Protein AF-A0A9E0L6U0-F1 (afdb_monomer_lite)

Sequence (314 aa):
ADYTGYITFNDDVAGENIKFLVMVAQTLGDPRVGPAIRRAMDVFVITQQPAPQAGWGLQHRVDDLKPAAARSYEPLALTTHTTAANAAQLMSFYELTGDPKYLARVPEALDWLAKVALPEPRPDGRTHPTFLEIGTDRPLYIHRRGSNVVNGAYYADGDPQKTLAHYSSFRLVKLDDLRARYAALKATPPDKVAANSPLTHKGPLPRFFANQDFATSDLNGGGTMAPLKANPETVARLVADLNTQGYWPTPLVAASHPYSGPGPATPTPGDYSQTHVGDAWDTSPYPTDKPVMGISTSAFIKNMGVLISAVDGG

Foldseek 3Di:
DACPPWAALAPPPLVVVLLVLLQCCQAVVPPVSLVVSVVSLVLLLVLQDDPPQRAHARTAHPPRSYAQAHPLQRHRFGFLVSRLVSLVSLLLVCLQQVDCSSLPCSVSSLVNSVVQWDPDADPVRFTHFGGADPPPRQQWFKWKDFFAPQQMGIDTDRDPPLGEQQDDRTHHRPSVVSVVSSVVSVPDHSCRSNVQHSNPHHADAQPDDADDDDHSSNVSVRRDDPQDPQDVVLLVVLQVCQDPVGARWDFDQKAFQPAPDADDNDGDDDDCGHAQHGDSNHRGIHGDPDTDTDHDPVVRRVSVRSNVSVVSVD

Structure (mmCIF, N/CA/C/O backbone):
data_AF-A0A9E0L6U0-F1
#
_entry.id   AF-A0A9E0L6U0-F1
#
loop_
_atom_site.group_PDB
_atom_site.id
_atom_site.type_symbol
_atom_site.label_atom_id
_atom_site.label_alt_id
_atom_site.label_comp_id
_atom_site.label_asym_id
_atom_site.label_entity_id
_atom_site.label_seq_id
_atom_site.pdbx_PDB_ins_code
_atom_site.Cartn_x
_atom_site.Cartn_y
_atom_site.Cartn_z
_atom_site.occupancy
_atom_site.B_iso_or_equiv
_atom_site.auth_seq_id
_atom_site.auth_comp_id
_atom_site.auth_asym_id
_atom_site.auth_atom_id
_atom_site.pdbx_PDB_model_num
ATOM 1 N N . ALA A 1 1 ? -4.837 -20.184 -7.922 1.00 70.38 1 ALA A N 1
ATOM 2 C CA . ALA A 1 1 ? -6.229 -19.791 -7.629 1.00 70.38 1 ALA A CA 1
ATOM 3 C C . ALA A 1 1 ? -6.450 -18.409 -8.219 1.00 70.38 1 ALA A C 1
ATOM 5 O O . ALA A 1 1 ? -5.497 -17.638 -8.238 1.00 70.38 1 ALA A O 1
ATOM 6 N N . ASP A 1 2 ? -7.645 -18.121 -8.727 1.00 90.19 2 ASP A N 1
ATOM 7 C CA . ASP A 1 2 ? -7.996 -16.762 -9.137 1.00 90.19 2 ASP A CA 1
ATOM 8 C C . ASP A 1 2 ? -8.170 -15.899 -7.878 1.00 90.19 2 ASP A C 1
ATOM 10 O O . ASP A 1 2 ? -9.068 -16.146 -7.075 1.00 90.19 2 ASP A O 1
ATOM 14 N N . TYR A 1 3 ? -7.258 -14.949 -7.668 1.00 94.31 3 TYR A N 1
ATOM 15 C CA . TYR A 1 3 ? -7.256 -14.080 -6.491 1.00 94.31 3 TYR A CA 1
ATOM 16 C C . TYR A 1 3 ? -8.080 -12.801 -6.696 1.00 94.31 3 TYR A C 1
ATOM 18 O O . TYR A 1 3 ? -8.245 -12.029 -5.755 1.00 94.31 3 TYR A O 1
ATOM 26 N N . THR A 1 4 ? -8.599 -12.555 -7.905 1.00 93.06 4 THR A N 1
ATOM 27 C CA . THR A 1 4 ? -9.254 -11.281 -8.258 1.00 93.06 4 THR A CA 1
ATOM 28 C C . THR A 1 4 ? -10.557 -11.039 -7.494 1.00 93.06 4 THR A C 1
ATOM 30 O O . THR A 1 4 ? -10.969 -9.893 -7.338 1.00 93.06 4 THR A O 1
ATOM 33 N N . GLY A 1 5 ? -11.180 -12.097 -6.963 1.00 94.56 5 GLY A N 1
ATOM 34 C CA . GLY A 1 5 ? -12.380 -12.018 -6.125 1.00 94.56 5 GLY A CA 1
ATOM 35 C C . GLY A 1 5 ? -12.121 -11.894 -4.617 1.00 94.56 5 GLY A C 1
ATOM 36 O O . GLY A 1 5 ? -13.068 -11.976 -3.838 1.00 94.56 5 GLY A O 1
ATOM 37 N N . TYR A 1 6 ? -10.868 -11.766 -4.174 1.00 97.19 6 TYR A N 1
ATOM 38 C CA . TYR A 1 6 ? -10.527 -11.704 -2.750 1.00 97.19 6 TYR A CA 1
ATOM 39 C C . TYR A 1 6 ? -10.731 -10.313 -2.139 1.00 97.19 6 TYR A C 1
ATOM 41 O O . TYR A 1 6 ? -10.709 -9.283 -2.816 1.00 97.19 6 TYR A O 1
ATOM 49 N N . ILE A 1 7 ? -10.866 -10.281 -0.811 1.00 97.62 7 ILE A N 1
ATOM 50 C CA . ILE A 1 7 ? -10.787 -9.049 -0.023 1.00 97.62 7 ILE A CA 1
ATOM 51 C C . ILE A 1 7 ? -9.354 -8.534 -0.151 1.00 97.62 7 ILE A C 1
ATOM 53 O O . ILE A 1 7 ? -8.430 -9.183 0.333 1.00 97.62 7 ILE A O 1
ATOM 57 N N . THR A 1 8 ? -9.161 -7.395 -0.811 1.00 97.81 8 THR A N 1
ATOM 58 C CA . THR A 1 8 ? -7.828 -6.937 -1.227 1.00 97.81 8 THR A CA 1
ATOM 59 C C . THR A 1 8 ? -7.432 -5.654 -0.501 1.00 97.81 8 THR A C 1
ATOM 61 O O . THR A 1 8 ? -8.032 -4.602 -0.715 1.00 97.81 8 THR A O 1
ATOM 64 N N . PHE A 1 9 ? -6.402 -5.752 0.342 1.00 98.06 9 PHE A N 1
ATOM 65 C CA . PHE A 1 9 ? -5.754 -4.617 1.012 1.00 98.06 9 PHE A CA 1
ATOM 66 C C . PHE A 1 9 ? -4.490 -4.150 0.279 1.00 98.06 9 PHE A C 1
ATOM 68 O O . PHE A 1 9 ? -3.982 -3.064 0.551 1.00 98.06 9 PHE A O 1
ATOM 75 N N . ASN A 1 10 ? -3.971 -4.969 -0.641 1.00 95.81 10 ASN A N 1
ATOM 76 C CA . ASN A 1 10 ? -2.864 -4.602 -1.512 1.00 95.81 10 ASN A CA 1
ATOM 77 C C . ASN A 1 10 ? -3.151 -3.274 -2.229 1.00 95.81 10 ASN A C 1
ATOM 79 O O . ASN A 1 10 ? -4.269 -3.058 -2.696 1.00 95.81 10 ASN A O 1
ATOM 83 N N . ASP A 1 11 ? -2.141 -2.406 -2.303 1.00 89.69 11 ASP A N 1
ATOM 84 C CA . ASP A 1 11 ? -2.216 -1.073 -2.921 1.00 89.69 11 ASP A CA 1
ATOM 85 C C . ASP A 1 11 ? -3.374 -0.185 -2.400 1.00 89.69 11 ASP A C 1
ATOM 87 O O . ASP A 1 11 ? -3.865 0.681 -3.116 1.00 89.69 11 ASP A O 1
ATOM 91 N N . ASP A 1 12 ? -3.821 -0.412 -1.157 1.00 89.94 12 ASP A N 1
ATOM 92 C CA . ASP A 1 12 ? -4.908 0.315 -0.473 1.00 89.94 12 ASP A CA 1
ATOM 93 C C . ASP A 1 12 ? -6.265 0.306 -1.210 1.00 89.94 12 ASP A C 1
ATOM 95 O O . ASP A 1 12 ? -7.128 1.155 -0.983 1.00 89.94 12 ASP A O 1
ATOM 99 N N . VAL A 1 13 ? -6.502 -0.694 -2.070 1.00 92.81 13 VAL A N 1
ATOM 100 C CA . VAL A 1 13 ? -7.726 -0.803 -2.889 1.00 92.81 13 VAL A CA 1
ATOM 101 C C . VAL A 1 13 ? -9.001 -0.713 -2.041 1.00 92.81 13 VAL A C 1
ATOM 103 O O . VAL A 1 13 ? -9.952 -0.020 -2.408 1.00 92.81 13 VAL A O 1
ATOM 106 N N . ALA A 1 14 ? -9.045 -1.399 -0.897 1.00 95.31 14 ALA A N 1
ATOM 107 C CA . ALA A 1 14 ? -10.190 -1.327 0.007 1.00 95.31 14 ALA A CA 1
ATOM 108 C C . ALA A 1 14 ? -10.357 0.067 0.645 1.00 95.31 14 ALA A C 1
ATOM 110 O O . ALA A 1 14 ? -11.485 0.556 0.720 1.00 95.31 14 ALA A O 1
ATOM 111 N N . GLY A 1 15 ? -9.264 0.711 1.071 1.00 93.69 15 GLY A N 1
ATOM 112 C CA . GLY A 1 15 ? -9.287 2.042 1.684 1.00 93.69 15 GLY A CA 1
ATOM 113 C C . GLY A 1 15 ? -9.771 3.122 0.715 1.00 93.69 15 GLY A C 1
ATOM 114 O O . GLY A 1 15 ? -10.698 3.871 1.034 1.00 93.69 15 GLY A O 1
ATOM 115 N N . GLU A 1 16 ? -9.240 3.142 -0.509 1.00 92.31 16 GLU A N 1
ATOM 116 C CA . GLU A 1 16 ? -9.641 4.110 -1.540 1.00 92.31 16 GLU A CA 1
ATOM 117 C C . GLU A 1 16 ? -11.098 3.910 -1.995 1.00 92.31 16 GLU A C 1
ATOM 119 O O . GLU A 1 16 ? -11.832 4.880 -2.201 1.00 92.31 16 GLU A O 1
ATOM 124 N N . ASN A 1 17 ? -11.585 2.665 -2.052 1.00 95.25 17 ASN A N 1
ATOM 125 C CA . ASN A 1 17 ? -13.002 2.397 -2.314 1.00 95.25 17 ASN A CA 1
ATOM 126 C C . ASN A 1 17 ? -13.911 2.899 -1.179 1.00 95.25 17 ASN A C 1
ATOM 128 O O . ASN A 1 17 ? -14.977 3.459 -1.445 1.00 95.25 17 ASN A O 1
ATOM 132 N N . ILE A 1 18 ? -13.507 2.736 0.087 1.00 95.81 18 ILE A N 1
ATOM 133 C CA . ILE A 1 18 ? -14.252 3.278 1.236 1.00 95.81 18 ILE A CA 1
ATOM 134 C C . ILE A 1 18 ? -14.316 4.799 1.145 1.00 95.81 18 ILE A C 1
ATOM 136 O O . ILE A 1 18 ? -15.398 5.375 1.240 1.00 95.81 18 ILE A O 1
ATOM 140 N N . LYS A 1 19 ? -13.179 5.448 0.902 1.00 92.25 19 LYS A N 1
ATOM 141 C CA . LYS A 1 19 ? -13.076 6.897 0.719 1.00 92.25 19 LYS A CA 1
ATOM 142 C C . LYS A 1 19 ? -13.986 7.405 -0.398 1.00 92.25 19 LYS A C 1
ATOM 144 O O . LYS A 1 19 ? -14.701 8.384 -0.196 1.00 92.25 19 LYS A O 1
ATOM 149 N N . PHE A 1 20 ? -14.035 6.718 -1.540 1.00 93.12 20 PHE A N 1
ATOM 150 C CA . PHE A 1 20 ? -14.981 7.039 -2.611 1.00 93.12 20 PHE A CA 1
ATOM 151 C C . PHE A 1 20 ? -16.439 6.984 -2.140 1.00 93.12 20 PHE A C 1
ATOM 153 O O . PHE A 1 20 ? -17.204 7.923 -2.363 1.00 93.12 20 PHE A O 1
ATOM 160 N N . LEU A 1 21 ? -16.828 5.923 -1.432 1.00 95.00 21 LEU A N 1
ATOM 161 C CA . LEU A 1 21 ? -18.187 5.798 -0.907 1.00 95.00 21 LEU A CA 1
ATOM 162 C C . LEU A 1 21 ? -18.511 6.868 0.147 1.00 95.00 21 LEU A C 1
ATOM 164 O O . LEU A 1 21 ? -19.642 7.350 0.184 1.00 95.00 21 LEU A O 1
ATOM 168 N N . VAL A 1 22 ? -17.540 7.279 0.968 1.00 93.31 22 VAL A N 1
ATOM 169 C CA . VAL A 1 22 ? -17.690 8.404 1.907 1.00 93.31 22 VAL A CA 1
ATOM 170 C C . VAL A 1 22 ? -17.972 9.706 1.150 1.00 93.31 22 VAL A C 1
ATOM 172 O O . VAL A 1 22 ? -18.905 10.423 1.506 1.00 93.31 22 VAL A O 1
ATOM 175 N N . MET A 1 23 ? -17.252 9.980 0.057 1.00 91.69 23 MET A N 1
ATOM 176 C CA . MET A 1 23 ? -17.514 11.149 -0.797 1.00 91.69 23 MET A CA 1
ATOM 177 C C . MET A 1 23 ? -18.925 11.116 -1.406 1.00 91.69 23 MET A C 1
ATOM 179 O O . MET A 1 23 ? -19.605 12.144 -1.466 1.00 91.69 23 MET A O 1
ATOM 183 N N . VAL A 1 24 ? -19.405 9.933 -1.805 1.00 92.69 24 VAL A N 1
ATOM 184 C CA . VAL A 1 24 ? -20.791 9.733 -2.266 1.00 92.69 24 VAL A CA 1
ATOM 185 C C . VAL A 1 24 ? -21.798 10.000 -1.143 1.00 92.69 24 VAL A C 1
ATOM 187 O O . VAL A 1 24 ? -22.812 10.660 -1.379 1.00 92.69 24 VAL A O 1
ATOM 190 N N . ALA A 1 25 ? -21.531 9.521 0.076 1.00 91.38 25 ALA A N 1
ATOM 191 C CA . ALA A 1 25 ? -22.397 9.745 1.233 1.00 91.38 25 ALA A CA 1
ATOM 192 C C . ALA A 1 25 ? -22.543 11.244 1.534 1.00 91.38 25 ALA A C 1
ATOM 194 O O . ALA A 1 25 ? -23.663 11.738 1.676 1.00 91.38 25 ALA A O 1
ATOM 195 N N . GLN A 1 26 ? -21.422 11.965 1.543 1.00 89.50 26 GLN A N 1
ATOM 196 C CA . GLN A 1 26 ? -21.365 13.397 1.822 1.00 89.50 26 GLN A CA 1
ATOM 197 C C . GLN A 1 26 ? -22.101 14.244 0.771 1.00 89.50 26 GLN A C 1
ATOM 199 O O . GLN A 1 26 ? -22.785 15.206 1.122 1.00 89.50 26 GLN A O 1
ATOM 204 N N . THR A 1 27 ? -21.968 13.910 -0.517 1.00 90.88 27 THR A N 1
ATOM 205 C CA . THR A 1 27 ? -22.484 14.754 -1.614 1.00 90.88 27 THR A CA 1
ATOM 206 C C . THR A 1 27 ? -23.863 14.361 -2.104 1.00 90.88 27 THR A C 1
ATOM 208 O O . THR A 1 27 ? -24.748 15.206 -2.224 1.00 90.88 27 THR A O 1
ATOM 211 N N . LEU A 1 28 ? -24.052 13.080 -2.413 1.00 90.31 28 LEU A N 1
ATOM 212 C CA . LEU A 1 28 ? -25.281 12.583 -3.024 1.00 90.31 28 LEU A CA 1
ATOM 213 C C . LEU A 1 28 ? -26.301 12.180 -1.958 1.00 90.31 28 LEU A C 1
ATOM 215 O O . LEU A 1 28 ? -27.504 12.193 -2.215 1.00 90.31 28 LEU A O 1
ATOM 219 N N . GLY A 1 29 ? -25.842 11.840 -0.748 1.00 82.50 29 GLY A N 1
ATOM 220 C CA . GLY A 1 29 ? -26.708 11.365 0.328 1.00 82.50 29 GLY A CA 1
ATOM 221 C C . GLY A 1 29 ? -27.426 10.057 -0.012 1.00 82.50 29 GLY A C 1
ATOM 222 O O . GLY A 1 29 ? -28.543 9.849 0.460 1.00 82.50 29 GLY A O 1
ATOM 223 N N . ASP A 1 30 ? -26.821 9.206 -0.850 1.00 88.06 30 ASP A N 1
ATOM 224 C CA . ASP A 1 30 ? -27.394 7.917 -1.246 1.00 88.06 30 ASP A CA 1
ATOM 225 C C . ASP A 1 30 ? -27.528 6.999 -0.012 1.00 88.06 30 ASP A C 1
ATOM 227 O O . ASP A 1 30 ? -26.523 6.629 0.601 1.00 88.06 30 ASP A O 1
ATOM 231 N N . PRO A 1 31 ? -28.743 6.577 0.377 1.00 86.44 31 PRO A N 1
ATOM 232 C CA . PRO A 1 31 ? -28.933 5.781 1.588 1.00 86.44 31 PRO A CA 1
ATOM 233 C C . PRO A 1 31 ? -28.283 4.389 1.512 1.00 86.44 31 PRO A C 1
ATOM 235 O O . PRO A 1 31 ? -28.079 3.748 2.545 1.00 86.44 31 PRO A O 1
ATOM 238 N N . ARG A 1 32 ? -27.929 3.902 0.313 1.00 92.12 32 ARG A N 1
ATOM 239 C CA . ARG A 1 32 ? -27.295 2.589 0.118 1.00 92.12 32 ARG A CA 1
ATOM 240 C C . ARG A 1 32 ? -25.844 2.563 0.588 1.00 92.12 32 ARG A C 1
ATOM 242 O O . ARG A 1 32 ? -25.357 1.494 0.964 1.00 92.12 32 ARG A O 1
ATOM 249 N N . VAL A 1 33 ? -25.144 3.702 0.569 1.00 94.56 33 VAL A N 1
ATOM 250 C CA . VAL A 1 33 ? -23.695 3.712 0.823 1.00 94.56 33 VAL A CA 1
ATOM 251 C C . VAL A 1 33 ? -23.347 3.623 2.304 1.00 94.56 33 VAL A C 1
ATOM 253 O O . VAL A 1 33 ? -22.360 2.98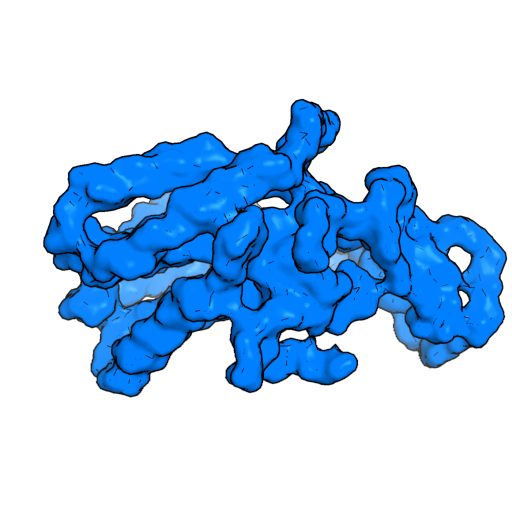1 2.636 1.00 94.56 33 VAL A O 1
ATOM 256 N N . GLY A 1 34 ? -24.181 4.138 3.213 1.00 93.06 34 GLY A N 1
ATOM 257 C CA . GLY A 1 34 ? -23.923 4.070 4.660 1.00 93.06 34 GLY A CA 1
ATOM 258 C C . GLY A 1 34 ? -23.698 2.636 5.175 1.00 93.06 34 GLY A C 1
ATOM 259 O O . GLY A 1 34 ? -22.645 2.350 5.754 1.00 93.06 34 GLY A O 1
ATOM 260 N N . PRO A 1 35 ? -24.628 1.691 4.927 1.00 95.19 35 PRO A N 1
ATOM 261 C CA . PRO A 1 35 ? -24.430 0.285 5.279 1.00 95.19 35 PRO A CA 1
ATOM 262 C C . PRO A 1 35 ? -23.239 -0.370 4.565 1.00 95.19 35 PRO A C 1
ATOM 264 O O . PRO A 1 35 ? -22.584 -1.229 5.150 1.00 95.19 35 PRO A O 1
ATOM 267 N N . ALA A 1 36 ? -22.955 0.009 3.314 1.00 96.69 36 ALA A N 1
ATOM 268 C CA . ALA A 1 36 ? -21.823 -0.531 2.560 1.00 96.69 36 ALA A CA 1
ATOM 269 C C . ALA A 1 36 ? -20.475 -0.084 3.148 1.00 96.69 36 ALA A C 1
ATOM 271 O O . ALA A 1 36 ? -19.611 -0.928 3.369 1.00 96.69 36 ALA A O 1
ATOM 272 N N . ILE A 1 37 ? -20.336 1.203 3.481 1.00 97.19 37 ILE A N 1
ATOM 273 C CA . ILE A 1 37 ? -19.159 1.782 4.142 1.00 97.19 37 ILE A CA 1
ATOM 274 C C . ILE A 1 37 ? -18.906 1.080 5.476 1.00 97.19 37 ILE A C 1
ATOM 276 O O . ILE A 1 37 ? -17.790 0.639 5.729 1.00 97.19 37 ILE A O 1
ATOM 280 N N . ARG A 1 38 ? -19.945 0.899 6.304 1.00 96.69 38 ARG A N 1
ATOM 281 C CA . ARG A 1 38 ? -19.814 0.185 7.587 1.00 96.69 38 ARG A CA 1
ATOM 282 C C . ARG A 1 38 ? -19.302 -1.240 7.412 1.00 96.69 38 ARG A C 1
ATOM 284 O O . ARG A 1 38 ? -18.330 -1.599 8.061 1.00 96.69 38 ARG A O 1
ATOM 291 N N . ARG A 1 39 ? -19.886 -2.020 6.495 1.00 96.94 39 ARG A N 1
ATOM 292 C CA . ARG A 1 39 ? -19.395 -3.380 6.208 1.00 96.94 39 ARG A CA 1
ATOM 293 C C . ARG A 1 39 ? -17.950 -3.375 5.714 1.00 96.94 39 ARG A C 1
ATOM 295 O O . ARG A 1 39 ? -17.174 -4.219 6.138 1.00 96.94 39 ARG A O 1
ATOM 302 N N . ALA A 1 40 ? -17.591 -2.434 4.844 1.00 97.25 40 ALA A N 1
ATOM 303 C CA . ALA A 1 40 ? -16.237 -2.331 4.314 1.00 97.25 40 ALA A CA 1
ATOM 304 C C . ALA A 1 40 ? -15.210 -1.977 5.407 1.00 97.25 40 ALA A C 1
ATOM 306 O O . ALA A 1 40 ? -14.154 -2.598 5.454 1.00 97.25 40 ALA A O 1
ATOM 307 N N . MET A 1 41 ? -15.530 -1.063 6.331 1.00 98.44 41 MET A N 1
ATOM 308 C CA . MET A 1 41 ? -14.675 -0.762 7.492 1.00 98.44 41 MET A CA 1
ATOM 309 C C . MET A 1 41 ? -14.575 -1.955 8.455 1.00 98.44 41 MET A C 1
ATOM 311 O O . MET A 1 41 ? -13.487 -2.291 8.921 1.00 98.44 41 MET A O 1
ATOM 315 N N . ASP A 1 42 ? -15.691 -2.641 8.719 1.00 98.19 42 ASP A N 1
ATOM 316 C CA . ASP A 1 42 ? -15.735 -3.806 9.612 1.00 98.19 42 ASP A CA 1
ATOM 317 C C . ASP A 1 42 ? -14.889 -4.979 9.088 1.00 98.19 42 ASP A C 1
ATOM 319 O O . ASP A 1 42 ? -14.349 -5.753 9.881 1.00 98.19 42 ASP A O 1
ATOM 323 N N . VAL A 1 43 ? -14.698 -5.084 7.766 1.00 98.00 43 VAL A N 1
ATOM 324 C CA . VAL A 1 43 ? -13.812 -6.086 7.156 1.00 98.00 43 VAL A CA 1
ATOM 325 C C . VAL A 1 43 ? -12.363 -5.932 7.625 1.00 98.00 43 VAL A C 1
ATOM 327 O O . VAL A 1 43 ? -11.705 -6.946 7.854 1.00 98.00 43 VAL A O 1
ATOM 330 N N . PHE A 1 44 ? -11.861 -4.714 7.852 1.00 98.62 44 PHE A N 1
ATOM 331 C CA . PHE A 1 44 ? -10.506 -4.519 8.389 1.00 98.62 44 PHE A CA 1
ATOM 332 C C . PHE A 1 44 ? -10.387 -5.113 9.795 1.00 98.62 44 PHE A C 1
ATOM 334 O O . PHE A 1 44 ? -9.413 -5.798 10.093 1.00 98.62 44 PHE A O 1
ATOM 341 N N . VAL A 1 45 ? -11.410 -4.919 10.631 1.00 98.56 45 VAL A N 1
ATOM 342 C CA . VAL A 1 45 ? -11.450 -5.449 12.001 1.00 98.56 45 VAL A CA 1
ATOM 343 C C . VAL A 1 45 ? -11.508 -6.977 11.995 1.00 98.56 45 VAL A C 1
ATOM 345 O O . VAL A 1 45 ? -10.728 -7.626 12.690 1.00 98.56 45 VAL A O 1
ATOM 348 N N . ILE A 1 46 ? -12.415 -7.568 11.211 1.00 98.00 46 ILE A N 1
ATOM 349 C CA . ILE A 1 46 ? -12.665 -9.017 11.249 1.00 98.00 46 ILE A CA 1
ATOM 350 C C . ILE A 1 46 ? -11.574 -9.848 10.552 1.00 98.00 46 ILE A C 1
ATOM 352 O O . ILE A 1 46 ? -11.409 -11.024 10.861 1.00 98.00 46 ILE A O 1
ATOM 356 N N . THR A 1 47 ? -10.803 -9.247 9.640 1.00 98.44 47 THR A N 1
ATOM 357 C CA . THR A 1 47 ? -9.683 -9.917 8.949 1.00 98.44 47 THR A CA 1
ATOM 358 C C . THR A 1 47 ? -8.355 -9.813 9.699 1.00 98.44 47 THR A C 1
ATOM 360 O O . THR A 1 47 ? -7.409 -10.525 9.344 1.00 98.44 47 THR A O 1
ATOM 363 N N . GLN A 1 48 ? -8.268 -8.983 10.748 1.00 98.62 48 GLN A N 1
ATOM 364 C CA . GLN A 1 48 ? -7.078 -8.927 11.592 1.00 98.62 48 GLN A CA 1
ATOM 365 C C . GLN A 1 48 ? -6.855 -10.281 12.252 1.00 98.62 48 GLN A C 1
ATOM 367 O O . GLN A 1 48 ? -7.695 -10.758 13.025 1.00 98.62 48 GLN A O 1
ATOM 372 N N . GLN A 1 49 ? -5.700 -10.886 11.991 1.00 98.12 49 GLN A N 1
ATOM 373 C CA . GLN A 1 49 ? -5.376 -12.171 12.592 1.00 98.12 49 GLN A CA 1
ATOM 374 C C . GLN A 1 49 ? -5.297 -12.063 14.130 1.00 98.12 49 GLN A C 1
ATOM 376 O O . GLN A 1 49 ? -5.062 -10.982 14.685 1.00 98.12 49 GLN A O 1
ATOM 381 N N . PRO A 1 50 ? -5.556 -13.153 14.867 1.00 96.75 50 PRO A N 1
ATOM 382 C CA . PRO A 1 50 ? -5.360 -13.161 16.310 1.00 96.75 50 PRO A CA 1
ATOM 383 C C . PRO A 1 50 ? -3.870 -13.061 16.668 1.00 96.75 50 PRO A C 1
ATOM 385 O O . PRO A 1 50 ? -2.990 -13.447 15.891 1.00 96.75 50 PRO A O 1
ATOM 388 N N . ALA A 1 51 ? -3.576 -12.597 17.884 1.00 95.25 51 ALA A N 1
ATOM 389 C CA . ALA A 1 51 ? -2.259 -12.795 18.480 1.00 95.25 51 ALA A CA 1
ATOM 390 C C . ALA A 1 51 ? -1.871 -14.297 18.437 1.00 95.25 51 ALA A C 1
ATOM 392 O O . ALA A 1 51 ? -2.746 -15.157 18.564 1.00 95.25 51 ALA A O 1
ATOM 393 N N . PRO A 1 52 ? -0.581 -14.641 18.258 1.00 97.12 52 PRO A N 1
ATOM 394 C CA . PRO A 1 52 ? 0.589 -13.764 18.354 1.00 97.12 52 PRO A CA 1
ATOM 395 C C . PRO A 1 52 ? 0.980 -13.035 17.057 1.00 97.12 52 PRO A C 1
ATOM 397 O O . PRO A 1 52 ? 1.986 -12.329 17.065 1.00 97.12 52 PRO A O 1
ATOM 400 N N . GLN A 1 53 ? 0.223 -13.187 15.964 1.00 98.06 53 GLN A N 1
ATOM 401 C CA . GLN A 1 53 ? 0.531 -12.572 14.670 1.00 98.06 53 GLN A CA 1
ATOM 402 C C . GLN A 1 53 ? -0.585 -11.630 14.214 1.00 98.06 53 GLN A C 1
ATOM 404 O O . GLN A 1 53 ? -1.249 -11.889 13.216 1.00 98.06 53 GLN A O 1
ATOM 409 N N . ALA A 1 54 ? -0.814 -10.545 14.954 1.00 98.25 54 ALA A N 1
ATOM 410 C CA . ALA A 1 54 ? -1.973 -9.667 14.778 1.00 98.25 54 ALA A CA 1
ATOM 411 C C . ALA A 1 54 ? -1.889 -8.711 13.565 1.00 98.25 54 ALA A C 1
ATOM 413 O O . ALA A 1 54 ? -2.206 -7.525 13.676 1.00 98.25 54 ALA A O 1
ATOM 414 N N . GLY A 1 55 ? -1.453 -9.228 12.415 1.00 98.38 55 GLY A N 1
ATOM 415 C CA . GLY A 1 55 ? -1.358 -8.520 11.143 1.00 98.38 55 GLY A CA 1
ATOM 416 C C . GLY A 1 55 ? -2.410 -8.946 10.116 1.00 98.38 55 GLY A C 1
ATOM 417 O O . GLY A 1 55 ? -3.359 -9.678 10.411 1.00 98.38 55 GLY A O 1
ATOM 418 N N . TRP A 1 56 ? -2.203 -8.490 8.883 1.00 98.81 56 TRP A N 1
ATOM 419 C CA . TRP A 1 56 ? -2.998 -8.811 7.696 1.00 98.81 56 TRP A CA 1
ATOM 420 C C . TRP A 1 56 ? -2.092 -9.336 6.585 1.00 98.81 56 TRP A C 1
ATOM 422 O O . TRP A 1 56 ? -0.901 -9.027 6.556 1.00 98.81 56 TRP A O 1
ATOM 432 N N . GLY A 1 57 ? -2.652 -10.120 5.666 1.00 98.50 57 GLY A N 1
ATOM 433 C CA . GLY A 1 57 ? -2.025 -10.380 4.372 1.00 98.50 57 GLY A CA 1
ATOM 434 C C . GLY A 1 57 ? -2.355 -9.279 3.363 1.00 98.50 57 GLY A C 1
ATOM 435 O O . GLY A 1 57 ? -3.189 -8.411 3.618 1.00 98.50 57 GLY A O 1
ATOM 436 N N . LEU A 1 58 ? -1.749 -9.353 2.175 1.00 98.12 58 LEU A N 1
ATOM 437 C CA . LEU A 1 58 ? -2.113 -8.488 1.043 1.00 98.12 58 LEU A CA 1
ATOM 438 C C . LEU A 1 58 ? -3.593 -8.650 0.649 1.00 98.12 58 LEU A C 1
ATOM 440 O O . LEU A 1 58 ? -4.268 -7.687 0.284 1.00 98.12 58 LEU A O 1
ATOM 444 N N . GLN A 1 59 ? -4.102 -9.877 0.750 1.00 98.00 59 GLN A N 1
ATOM 445 C CA . GLN A 1 59 ? -5.482 -10.229 0.450 1.00 98.00 59 GLN A CA 1
ATOM 446 C C . GLN A 1 59 ? -5.958 -11.385 1.327 1.00 98.00 59 GLN A C 1
ATOM 448 O O . GLN A 1 59 ? -5.157 -12.172 1.839 1.00 98.00 59 GLN A O 1
ATOM 453 N N . HIS A 1 60 ? -7.274 -11.481 1.485 1.00 98.38 60 HIS A N 1
ATOM 454 C CA . HIS A 1 60 ? -7.957 -12.467 2.310 1.00 98.38 60 HIS A CA 1
ATOM 455 C C . HIS A 1 60 ? -9.105 -13.111 1.531 1.00 98.38 60 HIS A C 1
ATOM 457 O O . HIS A 1 60 ? -9.781 -12.453 0.736 1.00 98.38 60 HIS A O 1
ATOM 463 N N . ARG A 1 61 ? -9.347 -14.405 1.753 1.00 97.38 61 ARG A N 1
ATOM 464 C CA . ARG A 1 61 ? -10.468 -15.083 1.095 1.00 97.38 61 ARG A CA 1
ATOM 465 C C . ARG A 1 61 ? -11.802 -14.597 1.651 1.00 97.38 61 ARG A C 1
ATOM 467 O O . ARG A 1 61 ? -11.910 -14.218 2.813 1.00 97.38 61 ARG A O 1
ATOM 474 N N . VAL A 1 62 ? -12.828 -14.638 0.811 1.00 95.25 62 VAL A N 1
ATOM 475 C CA . VAL A 1 62 ? -14.189 -14.213 1.171 1.00 95.25 62 VAL A CA 1
ATOM 476 C C . VAL A 1 62 ? -14.948 -15.245 2.010 1.00 95.25 62 VAL A C 1
ATOM 478 O O . VAL A 1 62 ? -15.916 -14.885 2.670 1.00 95.25 62 VAL A O 1
ATOM 481 N N . ASP A 1 63 ? -14.535 -16.513 1.978 1.00 93.88 63 ASP A N 1
ATOM 482 C CA . ASP A 1 63 ? -15.220 -17.634 2.628 1.00 93.88 63 ASP A CA 1
ATOM 483 C C . ASP A 1 63 ? -14.827 -17.800 4.102 1.00 93.88 63 ASP A C 1
ATOM 485 O O . ASP A 1 63 ? -15.689 -18.044 4.944 1.00 93.88 63 ASP A O 1
ATOM 489 N N . ASP A 1 64 ? -13.540 -17.647 4.420 1.00 95.25 64 ASP A N 1
ATOM 490 C CA . ASP A 1 64 ? -13.003 -17.859 5.766 1.00 95.25 64 ASP A CA 1
ATOM 491 C C . ASP A 1 64 ? -12.189 -16.685 6.325 1.00 95.25 64 ASP A C 1
ATOM 493 O O . ASP A 1 64 ? -11.686 -16.776 7.446 1.00 95.25 64 ASP A O 1
ATOM 497 N N . LEU A 1 65 ? -12.070 -15.585 5.568 1.00 96.00 65 LEU A N 1
ATOM 498 C CA . LEU A 1 65 ? -11.372 -14.351 5.954 1.00 96.00 65 LEU A CA 1
ATOM 499 C C . LEU A 1 65 ? -9.878 -14.527 6.257 1.00 96.00 65 LEU A C 1
ATOM 501 O O . LEU A 1 65 ? -9.233 -13.600 6.757 1.00 96.00 65 LEU A O 1
ATOM 505 N N . LYS A 1 66 ? -9.289 -15.686 5.953 1.00 96.94 66 LYS A N 1
ATOM 506 C CA . LYS A 1 66 ? -7.862 -15.927 6.182 1.00 96.94 66 LYS A CA 1
ATOM 507 C C . LYS A 1 66 ? -7.023 -15.309 5.065 1.00 96.94 66 LYS A C 1
ATOM 509 O O . LYS A 1 66 ? -7.509 -15.196 3.933 1.00 96.94 66 LYS A O 1
ATOM 514 N N . PRO A 1 67 ? -5.747 -14.981 5.342 1.00 98.25 67 PRO A N 1
ATOM 515 C CA . PRO A 1 67 ? -4.817 -14.537 4.316 1.00 98.25 67 PRO A CA 1
ATOM 516 C C . PRO A 1 67 ? -4.758 -15.513 3.135 1.00 98.25 67 PRO A C 1
ATOM 518 O O . PRO A 1 67 ? -4.958 -16.729 3.281 1.00 98.25 67 PRO A O 1
ATOM 521 N N . ALA A 1 68 ? -4.467 -14.976 1.956 1.00 97.94 68 ALA A N 1
ATOM 522 C CA . ALA A 1 68 ? -4.343 -15.727 0.717 1.00 97.94 68 ALA A CA 1
ATOM 523 C C . ALA A 1 68 ? -3.122 -15.270 -0.090 1.00 97.94 68 ALA A C 1
ATOM 525 O O . ALA A 1 68 ? -2.723 -14.111 -0.019 1.00 97.94 68 ALA A O 1
ATOM 526 N N . ALA A 1 69 ? -2.553 -16.173 -0.890 1.00 97.50 69 ALA A N 1
ATOM 527 C CA . ALA A 1 69 ? -1.608 -15.806 -1.946 1.00 97.50 69 ALA A CA 1
ATOM 528 C C . ALA A 1 69 ? -2.327 -15.080 -3.099 1.00 97.50 69 ALA A C 1
ATOM 530 O O . ALA A 1 69 ? -3.533 -15.270 -3.288 1.00 97.50 69 ALA A O 1
ATOM 531 N N . ALA A 1 70 ? -1.578 -14.308 -3.888 1.00 96.75 70 ALA A N 1
ATOM 532 C CA . ALA A 1 70 ? -2.064 -13.690 -5.125 1.00 96.75 70 ALA A CA 1
ATOM 533 C C . ALA A 1 70 ? -1.184 -14.087 -6.313 1.00 96.75 70 ALA A C 1
ATOM 535 O O . ALA A 1 70 ? -1.248 -15.229 -6.779 1.00 96.75 70 ALA A O 1
ATOM 536 N N . ARG A 1 71 ? -0.370 -13.155 -6.819 1.00 94.94 71 ARG A N 1
ATOM 537 C CA . ARG A 1 71 ? 0.570 -13.415 -7.914 1.00 94.94 71 ARG A CA 1
ATOM 538 C C . ARG A 1 71 ? 1.627 -14.424 -7.464 1.00 94.94 71 ARG A C 1
ATOM 540 O O . ARG A 1 71 ? 1.855 -14.624 -6.277 1.00 94.94 71 ARG A O 1
ATOM 547 N N . SER A 1 72 ? 2.325 -15.047 -8.411 1.00 93.38 72 SER A N 1
ATOM 548 C CA . SER A 1 72 ? 3.345 -16.070 -8.119 1.00 93.38 72 SER A CA 1
ATOM 549 C C . SER A 1 72 ? 4.492 -15.584 -7.218 1.00 93.38 72 SER A C 1
ATOM 551 O O . SER A 1 72 ? 5.165 -16.403 -6.604 1.00 93.38 72 SER A O 1
ATOM 553 N N . TYR A 1 73 ? 4.716 -14.269 -7.144 1.00 93.88 73 TYR A N 1
ATOM 554 C CA . TYR A 1 73 ? 5.694 -13.613 -6.268 1.00 93.88 73 TYR A CA 1
ATOM 555 C C . TYR A 1 73 ? 5.074 -12.996 -5.000 1.00 93.88 73 TYR A C 1
ATOM 557 O O . TYR A 1 73 ? 5.745 -12.267 -4.275 1.00 93.88 73 TYR A O 1
ATOM 565 N N . GLU A 1 74 ? 3.803 -13.282 -4.723 1.00 97.00 74 GLU A N 1
ATOM 566 C CA . GLU A 1 74 ? 3.054 -12.822 -3.550 1.00 97.00 74 GLU A CA 1
ATOM 567 C C . GLU A 1 74 ? 2.520 -14.039 -2.789 1.00 97.00 74 GLU A C 1
ATOM 569 O O . GLU A 1 74 ? 1.367 -14.453 -2.984 1.00 97.00 74 GLU A O 1
ATOM 574 N N . PRO A 1 75 ? 3.376 -14.671 -1.966 1.00 97.12 75 PRO A N 1
ATOM 575 C CA . PRO A 1 75 ? 3.041 -15.916 -1.298 1.00 97.12 75 PRO A CA 1
ATOM 576 C C . PRO A 1 75 ? 1.938 -15.718 -0.254 1.00 97.12 75 PRO A C 1
ATOM 578 O O . PRO A 1 75 ? 1.599 -14.603 0.144 1.00 97.12 75 PRO A O 1
ATOM 581 N N . LEU A 1 76 ? 1.399 -16.836 0.232 1.00 98.00 76 LEU A N 1
ATOM 582 C CA . LEU A 1 76 ? 0.530 -16.845 1.403 1.00 98.00 76 LEU A CA 1
ATOM 583 C C . LEU A 1 76 ? 1.340 -16.391 2.626 1.00 98.00 76 LEU A C 1
ATOM 585 O O . LEU A 1 76 ? 2.173 -17.143 3.128 1.00 98.00 76 LEU A O 1
ATOM 589 N N . ALA A 1 77 ? 1.100 -15.166 3.085 1.00 98.50 77 ALA A N 1
ATOM 590 C CA . ALA A 1 77 ? 1.881 -14.535 4.141 1.00 98.50 77 ALA A CA 1
ATOM 591 C C . ALA A 1 77 ? 1.100 -13.410 4.830 1.00 98.50 77 ALA A C 1
ATOM 593 O O . ALA A 1 77 ? 0.120 -12.890 4.287 1.00 98.50 77 ALA A O 1
ATOM 594 N N . LEU A 1 78 ? 1.584 -13.000 6.002 1.00 98.81 78 LEU A N 1
ATOM 595 C CA . LEU A 1 78 ? 1.272 -11.686 6.567 1.00 98.81 78 LEU A CA 1
ATOM 596 C C . LEU A 1 78 ? 2.243 -10.646 6.016 1.00 98.81 78 LEU A C 1
ATOM 598 O O . LEU A 1 78 ? 3.395 -10.966 5.721 1.00 98.81 78 LEU A O 1
ATOM 602 N N . THR A 1 79 ? 1.794 -9.399 5.893 1.00 98.69 79 THR A N 1
ATOM 603 C CA . THR A 1 79 ? 2.573 -8.317 5.294 1.00 98.69 79 THR A CA 1
ATOM 604 C C . THR A 1 79 ? 2.668 -7.087 6.181 1.00 98.69 79 THR A C 1
ATOM 606 O O . THR A 1 79 ? 1.675 -6.544 6.663 1.00 98.69 79 THR A O 1
ATOM 609 N N . THR A 1 80 ? 3.894 -6.605 6.383 1.00 98.81 80 THR A N 1
ATOM 610 C CA . THR A 1 80 ? 4.191 -5.536 7.358 1.00 98.81 80 THR A CA 1
ATOM 611 C C . THR A 1 80 ? 3.649 -4.183 6.925 1.00 98.81 80 THR A C 1
ATOM 613 O O . THR A 1 80 ? 2.949 -3.528 7.688 1.00 98.81 80 THR A O 1
ATOM 616 N N . HIS A 1 81 ? 3.912 -3.769 5.685 1.00 98.00 81 HIS A N 1
ATOM 617 C CA . HIS A 1 81 ? 3.406 -2.493 5.169 1.00 98.00 81 HIS A CA 1
ATOM 618 C C . HIS A 1 81 ? 1.876 -2.447 5.084 1.00 98.00 81 HIS A C 1
ATOM 620 O O . HIS A 1 81 ? 1.289 -1.441 5.459 1.00 98.00 81 HIS A O 1
ATOM 626 N N . THR A 1 82 ? 1.224 -3.535 4.664 1.00 98.44 82 THR A N 1
ATOM 627 C CA . THR A 1 82 ? -0.244 -3.631 4.663 1.00 98.44 82 THR A CA 1
ATOM 628 C C . THR A 1 82 ? -0.797 -3.615 6.077 1.00 98.44 82 THR A C 1
ATOM 630 O O . THR A 1 82 ? -1.786 -2.948 6.332 1.00 98.44 82 THR A O 1
ATOM 633 N N . THR A 1 83 ? -0.138 -4.283 7.025 1.00 98.81 83 THR A N 1
ATOM 634 C CA . THR A 1 83 ? -0.535 -4.228 8.437 1.00 98.81 83 THR A CA 1
ATOM 635 C C . THR A 1 83 ? -0.426 -2.810 8.996 1.00 98.81 83 THR A C 1
ATOM 637 O O . THR A 1 83 ? -1.342 -2.343 9.667 1.00 98.81 83 THR A O 1
ATOM 640 N N . ALA A 1 84 ? 0.655 -2.095 8.679 1.00 98.75 84 ALA A N 1
ATOM 641 C CA . ALA A 1 84 ? 0.828 -0.695 9.054 1.00 98.75 84 ALA A CA 1
ATOM 642 C C . ALA A 1 84 ? -0.244 0.211 8.418 1.00 98.75 84 ALA A C 1
ATOM 644 O O . ALA A 1 84 ? -0.827 1.047 9.108 1.00 98.75 84 ALA A O 1
ATOM 645 N N . ALA A 1 85 ? -0.542 0.013 7.129 1.00 98.31 85 ALA A N 1
ATOM 646 C CA . ALA A 1 85 ? -1.587 0.743 6.415 1.00 98.31 85 ALA A CA 1
ATOM 647 C C . ALA A 1 85 ? -2.981 0.455 6.995 1.00 98.31 85 ALA A C 1
ATOM 649 O O . ALA A 1 85 ? -3.713 1.386 7.308 1.00 98.31 85 ALA A O 1
ATOM 650 N N . ASN A 1 86 ? -3.320 -0.810 7.248 1.00 98.75 86 ASN A N 1
ATOM 651 C CA . ASN A 1 86 ? -4.600 -1.202 7.839 1.00 98.75 86 ASN A CA 1
ATOM 652 C C . ASN A 1 86 ? -4.757 -0.664 9.268 1.00 98.75 86 ASN A C 1
ATOM 654 O O . ASN A 1 86 ? -5.835 -0.197 9.624 1.00 98.75 86 ASN A O 1
ATOM 658 N N . ALA A 1 87 ? -3.690 -0.647 10.075 1.00 98.75 87 ALA A N 1
ATOM 659 C CA . ALA A 1 87 ? -3.709 0.004 11.385 1.00 98.75 87 ALA A CA 1
ATOM 660 C C . ALA A 1 87 ? -3.977 1.518 11.270 1.00 98.75 87 ALA A C 1
ATOM 662 O O . ALA A 1 87 ? -4.745 2.073 12.058 1.00 98.75 87 ALA A O 1
ATOM 663 N N . ALA A 1 88 ? -3.394 2.187 10.270 1.00 98.44 88 ALA A N 1
ATOM 664 C CA . ALA A 1 88 ? -3.679 3.590 9.979 1.00 98.44 88 ALA A CA 1
ATOM 665 C C . ALA A 1 88 ? -5.115 3.813 9.468 1.00 98.44 88 ALA A C 1
ATOM 667 O O . ALA A 1 88 ? -5.737 4.798 9.862 1.00 98.44 88 ALA A O 1
ATOM 668 N N . GLN A 1 89 ? -5.658 2.905 8.650 1.00 98.19 89 GLN A N 1
ATOM 669 C CA . GLN A 1 89 ? -7.047 2.949 8.175 1.00 98.19 89 GLN A CA 1
ATOM 670 C C . GLN A 1 89 ? -8.036 2.779 9.330 1.00 98.19 89 GLN A C 1
ATOM 672 O O . GLN A 1 89 ? -8.981 3.548 9.451 1.00 98.19 89 GLN A O 1
ATOM 677 N N . LEU A 1 90 ? -7.777 1.852 10.253 1.00 98.75 90 LEU A N 1
ATOM 678 C CA . LEU A 1 90 ? -8.567 1.694 11.475 1.00 98.75 90 LEU A CA 1
ATOM 679 C C . LEU A 1 90 ? -8.596 2.981 12.323 1.00 98.75 90 LEU A C 1
ATOM 681 O O . LEU A 1 90 ? -9.651 3.379 12.817 1.00 98.75 90 LEU A O 1
ATOM 685 N N . MET A 1 91 ? -7.463 3.679 12.446 1.00 98.44 91 MET A N 1
ATOM 686 C CA . MET A 1 91 ? -7.412 5.002 13.082 1.00 98.44 91 MET A CA 1
ATOM 687 C C . MET A 1 91 ? -8.260 6.039 12.326 1.00 98.44 91 MET A C 1
ATOM 689 O O . MET A 1 91 ? -9.026 6.768 12.953 1.00 98.44 91 MET A O 1
ATOM 693 N N . SER A 1 92 ? -8.204 6.050 10.991 1.00 96.75 92 SER A N 1
ATOM 694 C CA . SER A 1 92 ? -9.061 6.904 10.156 1.00 96.75 92 SER A CA 1
ATOM 695 C C . SER A 1 92 ? -10.553 6.565 10.298 1.00 96.75 92 SER A C 1
ATOM 697 O O . SER A 1 92 ? -11.398 7.454 10.294 1.00 96.75 92 SER A O 1
ATOM 699 N N . PHE A 1 93 ? -10.918 5.294 10.478 1.00 97.62 93 PHE A N 1
ATOM 700 C CA . PHE A 1 93 ? -12.312 4.894 10.703 1.00 97.62 93 PHE A CA 1
ATOM 701 C C . PHE A 1 93 ? -12.821 5.351 12.068 1.00 97.62 93 PHE A C 1
ATOM 703 O O . PHE A 1 93 ? -13.980 5.756 12.187 1.00 97.62 93 PHE A O 1
ATOM 710 N N . TYR A 1 94 ? -11.965 5.346 13.093 1.00 97.56 94 TYR A N 1
ATOM 711 C CA . TYR A 1 94 ? -12.289 5.976 14.370 1.00 97.56 94 TYR A CA 1
ATOM 712 C C . TYR A 1 94 ? -12.505 7.484 14.207 1.00 97.56 94 TYR A C 1
ATOM 714 O O . TYR A 1 94 ? -13.489 8.005 14.720 1.00 97.56 94 TYR A O 1
ATOM 722 N N . GLU A 1 95 ? -11.670 8.167 13.421 1.00 95.19 95 GLU A N 1
ATOM 723 C CA . GLU A 1 95 ? -11.867 9.584 13.077 1.00 95.19 95 GLU A CA 1
ATOM 724 C C . GLU A 1 95 ? -13.201 9.852 12.369 1.00 95.19 95 GLU A C 1
ATOM 726 O O . GLU A 1 95 ? -13.859 10.854 12.637 1.00 95.19 95 GLU A O 1
ATOM 731 N N . LEU A 1 96 ? -13.641 8.936 11.505 1.00 94.19 96 LEU A N 1
ATOM 732 C CA . LEU A 1 96 ? -14.912 9.055 10.790 1.00 94.19 96 LEU A CA 1
ATOM 733 C C . LEU A 1 96 ? -16.139 8.750 11.655 1.00 94.19 96 LEU A C 1
ATOM 735 O O . LEU A 1 96 ? -17.226 9.244 11.362 1.00 94.19 96 LEU A O 1
ATOM 739 N N . THR A 1 97 ? -16.022 7.889 12.663 1.00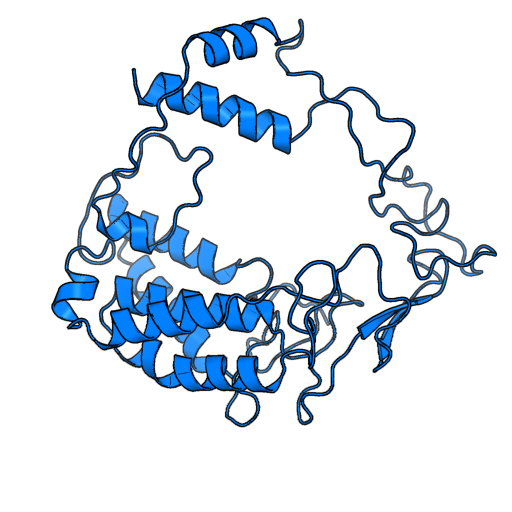 95.38 97 THR A N 1
ATOM 740 C CA . THR A 1 97 ? -17.201 7.292 13.321 1.00 95.38 97 THR A CA 1
ATOM 741 C C . THR A 1 97 ? -17.276 7.533 14.820 1.00 95.38 97 THR A C 1
ATOM 743 O O . THR A 1 97 ? -18.356 7.415 15.394 1.00 95.38 97 THR A O 1
ATOM 746 N N . GLY A 1 98 ? -16.144 7.808 15.468 1.00 96.31 98 GLY A N 1
ATOM 747 C CA . GLY A 1 98 ? -16.001 7.787 16.920 1.00 96.31 98 GLY A CA 1
ATOM 748 C C . GLY A 1 98 ? -16.151 6.386 17.528 1.00 96.31 98 GLY A C 1
ATOM 749 O O . GLY A 1 98 ? -16.155 6.250 18.747 1.00 96.31 98 GLY A O 1
ATOM 750 N N . ASP A 1 99 ? -16.291 5.326 16.726 1.00 97.62 99 ASP A N 1
ATOM 751 C CA . ASP A 1 99 ? -16.564 3.983 17.239 1.00 97.62 99 ASP A CA 1
ATOM 752 C C . ASP A 1 99 ? -15.270 3.337 17.777 1.00 97.62 99 ASP A C 1
ATOM 754 O O . ASP A 1 99 ? -14.371 3.000 16.992 1.00 97.62 99 ASP A O 1
ATOM 758 N N . PRO A 1 100 ? -15.140 3.128 19.104 1.00 97.44 100 PRO A N 1
ATOM 759 C CA . PRO A 1 100 ? -13.900 2.661 19.719 1.00 97.44 100 PRO A CA 1
ATOM 760 C C . PRO A 1 100 ? -13.481 1.261 19.263 1.00 97.44 100 PRO A C 1
ATOM 762 O O . PRO A 1 100 ? -12.321 0.889 19.467 1.00 97.44 100 PRO A O 1
ATOM 765 N N . LYS A 1 101 ? -14.373 0.486 18.627 1.00 98.06 101 LYS A N 1
ATOM 766 C CA . LYS A 1 101 ? -14.028 -0.833 18.083 1.00 98.06 101 LYS A CA 1
ATOM 767 C C . LYS A 1 101 ? -12.890 -0.762 17.062 1.00 98.06 101 LYS A C 1
ATOM 769 O O . LYS A 1 101 ? -12.085 -1.685 17.006 1.00 98.06 101 LYS A O 1
ATOM 774 N N . TYR A 1 102 ? -12.785 0.334 16.303 1.00 98.62 102 TYR A N 1
ATOM 775 C CA . TYR A 1 102 ? -11.727 0.484 15.305 1.00 98.62 102 TYR A CA 1
ATOM 776 C C . TYR A 1 102 ? -10.355 0.704 15.947 1.00 98.62 102 TYR A C 1
ATOM 778 O O . TYR A 1 102 ? -9.352 0.302 15.379 1.00 98.62 102 TYR A O 1
ATOM 786 N N . LEU A 1 103 ? -10.285 1.249 17.164 1.00 98.44 103 LEU A N 1
ATOM 787 C CA . LEU A 1 103 ? -9.019 1.372 17.892 1.00 98.44 103 LEU A CA 1
ATOM 788 C C . LEU A 1 103 ? -8.676 0.140 18.734 1.00 98.44 103 LEU A C 1
ATOM 790 O O . LEU A 1 103 ? -7.517 -0.030 19.105 1.00 98.44 103 LEU A O 1
ATOM 794 N N . ALA A 1 104 ? -9.661 -0.702 19.057 1.00 98.31 104 ALA A N 1
ATOM 795 C CA . ALA A 1 104 ? -9.548 -1.715 20.107 1.00 98.31 104 ALA A CA 1
ATOM 796 C C . ALA A 1 104 ? -8.338 -2.650 19.947 1.00 98.31 104 ALA A C 1
ATOM 798 O O . ALA A 1 104 ? -7.674 -2.950 20.936 1.00 98.31 104 ALA A O 1
ATOM 799 N N . ARG A 1 105 ? -8.036 -3.070 18.712 1.00 98.50 105 ARG A N 1
ATOM 800 C CA . ARG A 1 105 ? -6.965 -4.034 18.399 1.00 98.50 105 ARG A CA 1
ATOM 801 C C . ARG A 1 105 ? -5.797 -3.443 17.601 1.00 98.50 105 ARG A C 1
ATOM 803 O O . ARG A 1 105 ? -4.896 -4.173 17.189 1.00 98.50 105 ARG A O 1
ATOM 810 N N . VAL A 1 106 ? -5.767 -2.120 17.420 1.00 98.88 106 VAL A N 1
ATOM 811 C CA . VAL A 1 106 ? -4.622 -1.423 16.808 1.00 98.88 106 VAL A CA 1
ATOM 812 C C . VAL A 1 106 ? -3.319 -1.689 17.580 1.00 98.88 106 VAL A C 1
ATOM 814 O O . VAL A 1 106 ? -2.329 -2.009 16.923 1.00 98.88 106 VAL A O 1
ATOM 817 N N . PRO A 1 107 ? -3.281 -1.654 18.932 1.00 98.81 107 PRO A N 1
ATOM 818 C CA . PRO A 1 107 ? -2.058 -1.958 19.678 1.00 98.81 107 PRO A CA 1
ATOM 819 C C . PRO A 1 107 ? -1.462 -3.330 19.357 1.00 98.81 107 PRO A C 1
ATOM 821 O O . PRO A 1 107 ? -0.255 -3.425 19.177 1.00 98.81 107 PRO A O 1
ATOM 824 N N . GLU A 1 108 ? -2.294 -4.365 19.188 1.00 98.81 108 GLU A N 1
ATOM 825 C CA . GLU A 1 108 ? -1.818 -5.714 18.855 1.00 98.81 108 GLU A CA 1
ATOM 826 C C . GLU A 1 108 ? -1.043 -5.732 17.527 1.00 98.81 108 GLU A C 1
ATOM 828 O O . GLU A 1 108 ? 0.006 -6.368 17.426 1.00 98.81 108 GLU A O 1
ATOM 833 N N . ALA A 1 109 ? -1.524 -4.997 16.517 1.00 98.88 109 ALA A N 1
ATOM 834 C CA . ALA A 1 109 ? -0.836 -4.867 15.234 1.00 98.88 109 ALA A CA 1
ATOM 835 C C . ALA A 1 109 ? 0.482 -4.090 15.366 1.00 98.88 109 ALA A C 1
ATOM 837 O O . ALA A 1 109 ? 1.492 -4.487 14.786 1.00 98.88 109 ALA A O 1
ATOM 838 N N . LEU A 1 110 ? 0.494 -2.996 16.137 1.00 98.88 110 LEU A N 1
ATOM 839 C CA . LEU A 1 110 ? 1.698 -2.184 16.359 1.00 98.88 110 LEU A CA 1
ATOM 840 C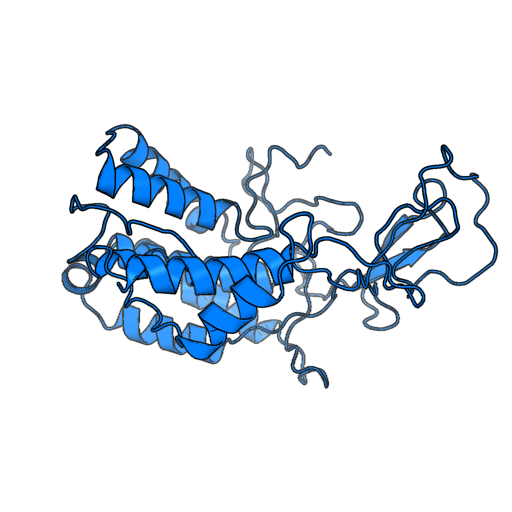 C . LEU A 1 110 ? 2.762 -2.928 17.182 1.00 98.88 110 LEU A C 1
ATOM 842 O O . LEU A 1 110 ? 3.958 -2.719 16.974 1.00 98.88 110 LEU A O 1
ATOM 846 N N . ASP A 1 111 ? 2.348 -3.791 18.106 1.00 98.88 111 ASP A N 1
ATOM 847 C CA . ASP A 1 111 ? 3.243 -4.658 18.874 1.00 98.88 111 ASP A CA 1
ATOM 848 C C . ASP A 1 111 ? 3.787 -5.799 18.008 1.00 98.88 111 ASP A C 1
ATOM 850 O O . ASP A 1 111 ? 4.978 -6.105 18.072 1.00 98.88 111 ASP A O 1
ATOM 854 N N . TRP A 1 112 ? 2.962 -6.383 17.131 1.00 98.88 112 TRP A N 1
ATOM 855 C CA . TRP A 1 112 ? 3.441 -7.363 16.155 1.00 98.88 112 TRP A CA 1
ATOM 856 C C . TRP A 1 112 ? 4.441 -6.749 15.167 1.00 98.88 112 TRP A C 1
ATOM 858 O O . TRP A 1 112 ? 5.491 -7.341 14.930 1.00 98.88 112 TRP A O 1
ATOM 868 N N . LEU A 1 113 ? 4.179 -5.543 14.650 1.00 98.94 113 LEU A N 1
ATOM 869 C CA . LEU A 1 113 ? 5.133 -4.819 13.801 1.00 98.94 113 LEU A CA 1
ATOM 870 C C . LEU A 1 113 ? 6.462 -4.582 14.529 1.00 98.94 113 LEU A C 1
ATOM 872 O O . LEU A 1 113 ? 7.510 -4.886 13.973 1.00 98.94 113 LEU A O 1
ATOM 876 N N . ALA A 1 114 ? 6.423 -4.137 15.792 1.00 98.75 114 ALA A N 1
ATOM 877 C CA . ALA A 1 114 ? 7.629 -3.983 16.609 1.00 98.75 114 ALA A CA 1
ATOM 878 C C . ALA A 1 114 ? 8.419 -5.297 16.731 1.00 98.75 114 ALA A C 1
ATOM 880 O O . ALA A 1 114 ? 9.642 -5.303 16.616 1.00 98.75 114 ALA A O 1
ATOM 881 N N . LYS A 1 115 ? 7.714 -6.415 16.946 1.00 98.62 115 LYS A N 1
ATOM 882 C CA . LYS A 1 115 ? 8.304 -7.751 17.099 1.00 98.62 115 LYS A CA 1
ATOM 883 C C . LYS A 1 115 ? 9.023 -8.232 15.835 1.00 98.62 115 LYS A C 1
ATOM 885 O O . LYS A 1 115 ? 10.046 -8.899 15.953 1.00 98.62 115 LYS A O 1
ATOM 890 N N . VAL A 1 116 ? 8.480 -7.946 14.651 1.00 98.69 116 VAL A N 1
ATOM 891 C CA . VAL A 1 116 ? 8.999 -8.458 13.363 1.00 98.69 116 VAL A CA 1
ATOM 892 C C . VAL A 1 116 ? 9.893 -7.462 12.619 1.00 98.69 116 VAL A C 1
ATOM 894 O O . VAL A 1 116 ? 10.231 -7.680 11.451 1.00 98.69 116 VAL A O 1
ATOM 897 N N . ALA A 1 117 ? 10.271 -6.363 13.273 1.00 98.56 117 ALA A N 1
ATOM 898 C CA . ALA A 1 117 ? 11.251 -5.425 12.749 1.00 98.56 117 ALA A CA 1
ATOM 899 C C . ALA A 1 117 ? 12.599 -6.121 12.496 1.00 98.56 117 ALA A C 1
ATOM 901 O O . ALA A 1 117 ? 12.978 -7.084 13.168 1.00 98.56 117 ALA A O 1
ATOM 902 N N . LEU A 1 118 ? 13.338 -5.623 11.505 1.00 97.88 118 LEU A N 1
ATOM 903 C CA . LEU A 1 118 ? 14.722 -6.030 11.298 1.00 97.88 118 LEU A CA 1
ATOM 904 C C . LEU A 1 118 ? 15.553 -5.644 12.533 1.00 97.88 118 LEU A C 1
ATOM 906 O O . LEU A 1 118 ? 15.311 -4.575 13.093 1.00 97.88 118 LEU A O 1
ATOM 910 N N . PRO A 1 119 ? 16.560 -6.452 12.921 1.00 95.56 119 PRO A N 1
ATOM 911 C CA . PRO A 1 119 ? 17.447 -6.106 14.032 1.00 95.56 119 PRO A CA 1
ATOM 912 C C . PRO A 1 119 ? 18.112 -4.740 13.850 1.00 95.56 119 PRO A C 1
ATOM 914 O O . PRO A 1 119 ? 18.249 -3.993 14.807 1.00 95.56 119 PRO A O 1
ATOM 917 N N . GLU A 1 120 ? 18.475 -4.419 12.607 1.00 95.62 120 GLU A N 1
ATOM 918 C CA . GLU A 1 120 ? 18.996 -3.120 12.201 1.00 95.62 120 GLU A CA 1
ATOM 919 C C . GLU A 1 120 ? 18.305 -2.679 10.901 1.00 95.62 120 GLU A C 1
ATOM 921 O O . GLU A 1 120 ? 18.073 -3.517 10.015 1.00 95.62 120 GLU A O 1
ATOM 926 N N . PRO A 1 121 ? 17.987 -1.382 10.738 1.00 96.31 121 PRO A N 1
ATOM 927 C CA . PRO A 1 121 ? 17.506 -0.852 9.471 1.00 96.31 121 PRO A CA 1
ATOM 928 C C . PRO A 1 121 ? 18.492 -1.117 8.331 1.00 96.31 121 PRO A C 1
ATOM 930 O O . PRO A 1 121 ? 19.713 -1.094 8.495 1.00 96.31 121 PRO A O 1
ATOM 933 N N . ARG A 1 122 ? 17.961 -1.311 7.126 1.00 95.19 122 ARG A N 1
ATOM 934 C CA . ARG A 1 122 ? 18.781 -1.367 5.915 1.00 95.19 122 ARG A CA 1
ATOM 935 C C . ARG A 1 122 ? 19.397 0.009 5.615 1.00 95.19 122 ARG A C 1
ATOM 937 O O . ARG A 1 122 ? 18.823 1.024 6.005 1.00 95.19 122 ARG A O 1
ATOM 944 N N . PRO A 1 123 ? 20.495 0.079 4.835 1.00 95.19 123 PRO A N 1
ATOM 945 C CA . PRO A 1 123 ? 21.106 1.355 4.439 1.00 95.19 123 PRO A CA 1
ATOM 946 C C . PRO A 1 123 ? 20.161 2.327 3.712 1.00 95.19 123 PRO A C 1
ATOM 948 O O . PRO A 1 123 ? 20.386 3.530 3.716 1.00 95.19 123 PRO A O 1
ATOM 951 N N . ASP A 1 124 ? 19.100 1.810 3.089 1.00 90.88 124 ASP A N 1
ATOM 952 C CA . ASP A 1 124 ? 18.046 2.584 2.423 1.00 90.88 124 ASP A CA 1
ATOM 953 C C . ASP A 1 124 ? 16.901 3.010 3.370 1.00 90.88 124 ASP A C 1
ATOM 955 O O . ASP A 1 124 ? 15.870 3.510 2.920 1.00 90.88 124 ASP A O 1
ATOM 959 N N . GLY A 1 125 ? 17.062 2.785 4.676 1.00 95.31 125 GLY A N 1
ATOM 960 C CA . GLY A 1 125 ? 16.110 3.131 5.728 1.00 95.31 125 GLY A CA 1
ATOM 961 C C . GLY A 1 125 ? 14.982 2.121 5.936 1.00 95.31 125 GLY A C 1
ATOM 962 O O . GLY A 1 125 ? 14.173 2.310 6.840 1.00 95.31 125 GLY A O 1
ATOM 963 N N . ARG A 1 126 ? 14.879 1.046 5.143 1.00 97.12 126 ARG A N 1
ATOM 964 C CA . ARG A 1 126 ? 13.808 0.049 5.321 1.00 97.12 126 ARG A CA 1
ATOM 965 C C . ARG A 1 126 ? 14.006 -0.737 6.616 1.00 97.12 126 ARG A C 1
ATOM 967 O O . ARG A 1 126 ? 15.106 -1.193 6.912 1.00 97.12 126 ARG A O 1
ATOM 974 N N . THR A 1 127 ? 12.921 -0.934 7.357 1.00 98.44 127 THR A N 1
ATOM 975 C CA . THR A 1 127 ? 12.945 -1.441 8.736 1.00 98.44 127 THR A CA 1
ATOM 976 C C . THR A 1 127 ? 12.307 -2.815 8.906 1.00 98.44 127 THR A C 1
ATOM 978 O O . THR A 1 127 ? 12.480 -3.420 9.954 1.00 98.44 127 THR A O 1
ATOM 981 N N . HIS A 1 128 ? 11.566 -3.321 7.915 1.00 98.69 128 HIS A N 1
ATOM 982 C CA . HIS A 1 128 ? 10.805 -4.570 8.037 1.00 98.69 128 HIS A CA 1
ATOM 983 C C . HIS A 1 128 ? 10.929 -5.446 6.779 1.00 98.69 128 HIS A C 1
ATOM 985 O O . HIS A 1 128 ? 11.056 -4.908 5.673 1.00 98.69 128 HIS A O 1
ATOM 991 N N . PRO A 1 129 ? 10.841 -6.783 6.897 1.00 98.50 129 PRO A N 1
ATOM 992 C CA . PRO A 1 129 ? 10.598 -7.663 5.754 1.00 98.50 129 PRO A CA 1
ATOM 993 C C . PRO A 1 129 ? 9.177 -7.457 5.208 1.00 98.50 129 PRO A C 1
ATOM 995 O O . PRO A 1 129 ? 8.273 -7.052 5.936 1.00 98.50 129 PRO A O 1
ATOM 998 N N . THR A 1 130 ? 8.957 -7.719 3.919 1.00 98.56 130 THR A N 1
ATOM 999 C CA . THR A 1 130 ? 7.634 -7.531 3.295 1.00 98.56 130 THR A CA 1
ATOM 1000 C C . THR A 1 130 ? 6.661 -8.627 3.691 1.00 98.56 130 THR A C 1
ATOM 1002 O O . THR A 1 130 ? 5.533 -8.298 4.051 1.00 98.56 130 THR A O 1
ATOM 1005 N N . PHE A 1 131 ? 7.100 -9.887 3.634 1.00 98.75 131 PHE A N 1
ATOM 1006 C CA . PHE A 1 131 ? 6.287 -11.075 3.872 1.00 98.75 131 PHE A CA 1
ATOM 1007 C C . PHE A 1 131 ? 6.811 -11.854 5.075 1.00 98.75 131 PHE A C 1
ATOM 1009 O O . PHE A 1 131 ? 8.021 -12.037 5.222 1.00 98.75 131 PHE A O 1
ATOM 1016 N N . LEU A 1 132 ? 5.893 -12.316 5.918 1.00 98.81 132 LEU A N 1
ATOM 1017 C CA . LEU A 1 132 ? 6.163 -13.144 7.086 1.00 98.81 132 LEU A CA 1
ATOM 1018 C C . LEU A 1 132 ? 5.355 -14.436 6.978 1.00 98.81 132 LEU A C 1
ATOM 1020 O O . LEU A 1 132 ? 4.151 -14.411 6.698 1.00 98.81 132 LEU A O 1
ATOM 1024 N N . GLU A 1 133 ? 6.017 -15.561 7.224 1.00 98.62 133 GLU A N 1
ATOM 1025 C CA . GLU A 1 133 ? 5.397 -16.877 7.278 1.00 98.62 133 GLU A CA 1
ATOM 1026 C C . GLU A 1 133 ? 4.366 -16.942 8.418 1.00 98.62 133 GLU A C 1
ATOM 1028 O O . GLU A 1 133 ? 4.622 -16.578 9.575 1.00 98.62 133 GLU A O 1
ATOM 1033 N N . ILE A 1 134 ? 3.173 -17.429 8.080 1.00 98.44 134 ILE A N 1
ATOM 1034 C CA . ILE A 1 134 ? 2.095 -17.649 9.043 1.00 98.44 134 ILE A CA 1
ATOM 1035 C C . ILE A 1 134 ? 2.489 -18.801 9.975 1.00 98.44 134 ILE A C 1
ATOM 1037 O O . ILE A 1 134 ? 2.900 -19.871 9.534 1.00 98.44 134 ILE A O 1
ATOM 1041 N N . GLY A 1 135 ? 2.338 -18.577 11.274 1.00 98.00 135 GLY A N 1
ATOM 1042 C CA . GLY A 1 135 ? 2.659 -19.495 12.360 1.00 98.00 135 GLY A CA 1
ATOM 1043 C C . GLY A 1 135 ? 4.035 -19.281 12.992 1.00 98.00 135 GLY A C 1
ATOM 1044 O O . GLY A 1 135 ? 4.233 -19.736 14.117 1.00 98.00 135 GLY A O 1
ATOM 1045 N N . THR A 1 136 ? 4.975 -18.598 12.327 1.00 98.06 136 THR A N 1
ATOM 1046 C CA . THR A 1 136 ? 6.383 -18.566 12.780 1.00 98.06 136 THR A CA 1
ATOM 1047 C C . THR A 1 136 ? 7.020 -17.179 12.853 1.00 98.06 136 THR A C 1
ATOM 1049 O O . THR A 1 136 ? 8.056 -17.046 13.499 1.00 98.06 136 THR A O 1
ATOM 1052 N N . ASP A 1 137 ? 6.449 -16.164 12.192 1.00 98.44 137 ASP A N 1
ATOM 1053 C CA . ASP A 1 137 ? 7.068 -14.841 11.985 1.00 98.44 137 ASP A CA 1
ATOM 1054 C C . ASP A 1 137 ? 8.419 -14.881 11.249 1.00 98.44 137 ASP A C 1
ATOM 1056 O O . ASP A 1 137 ? 9.186 -13.918 11.289 1.00 98.44 137 ASP A O 1
ATOM 1060 N N . ARG A 1 138 ? 8.734 -15.976 10.546 1.00 98.44 138 ARG A N 1
ATOM 1061 C CA . ARG A 1 138 ? 9.950 -16.032 9.729 1.00 98.44 138 ARG A CA 1
ATOM 1062 C C . ARG A 1 138 ? 9.778 -15.185 8.466 1.00 98.44 138 ARG A C 1
ATOM 1064 O O . ARG A 1 138 ? 8.772 -15.349 7.773 1.00 98.44 138 ARG A O 1
ATOM 1071 N N . PRO A 1 139 ? 10.738 -14.306 8.130 1.00 98.50 139 PRO A N 1
ATOM 1072 C CA . PRO A 1 139 ? 10.718 -13.585 6.865 1.00 98.50 139 PRO A CA 1
ATOM 1073 C C . PRO A 1 139 ? 10.701 -14.528 5.663 1.00 98.50 139 PRO A C 1
ATOM 1075 O O . PRO A 1 139 ? 11.422 -15.524 5.645 1.00 98.50 139 PRO A O 1
ATOM 1078 N N . LEU A 1 140 ? 9.897 -14.173 4.663 1.00 98.50 140 LEU A N 1
ATOM 1079 C CA . LEU A 1 140 ? 9.875 -14.806 3.350 1.00 98.50 140 LEU A CA 1
ATOM 1080 C C . LEU A 1 140 ? 10.412 -13.813 2.318 1.00 98.50 140 LEU A C 1
ATOM 1082 O O . LEU A 1 140 ? 9.800 -12.775 2.045 1.00 98.50 140 LEU A O 1
ATOM 1086 N N . TYR A 1 141 ? 11.566 -14.135 1.753 1.00 98.19 141 TYR A N 1
ATOM 1087 C CA . TYR A 1 141 ? 12.223 -13.363 0.711 1.00 98.19 141 TYR A CA 1
ATOM 1088 C C . TYR A 1 141 ? 11.915 -13.970 -0.644 1.00 98.19 141 TYR A C 1
ATOM 1090 O O . TYR A 1 141 ? 11.902 -15.188 -0.793 1.00 98.19 141 TYR A O 1
ATOM 1098 N N . ILE A 1 142 ? 11.596 -13.120 -1.620 1.00 97.81 142 ILE A N 1
ATOM 1099 C CA . ILE A 1 142 ? 11.170 -13.585 -2.938 1.00 97.81 142 ILE A CA 1
ATOM 1100 C C . ILE A 1 142 ? 12.354 -13.556 -3.893 1.00 97.81 142 ILE A C 1
ATOM 1102 O O . ILE A 1 142 ? 13.083 -12.562 -3.982 1.00 97.81 142 ILE A O 1
ATOM 1106 N N . HIS A 1 143 ? 12.474 -14.630 -4.661 1.00 97.31 143 HIS A N 1
ATOM 1107 C CA . HIS A 1 143 ? 13.490 -14.839 -5.677 1.00 97.31 143 HIS A CA 1
ATOM 1108 C C . HIS A 1 143 ? 12.841 -15.302 -6.975 1.00 97.31 143 HIS A C 1
ATOM 1110 O O . HIS A 1 143 ? 11.666 -15.683 -7.020 1.00 97.31 143 HIS A O 1
ATOM 1116 N N . ARG A 1 144 ? 13.633 -15.303 -8.046 1.00 95.56 144 ARG A N 1
ATOM 1117 C CA . ARG A 1 144 ? 13.240 -15.891 -9.322 1.00 95.56 144 ARG A CA 1
ATOM 1118 C C . ARG A 1 144 ? 14.372 -16.684 -9.947 1.00 95.56 144 ARG A C 1
ATOM 1120 O O . ARG A 1 144 ? 15.546 -16.409 -9.717 1.00 95.56 144 ARG A O 1
ATOM 1127 N N . ARG A 1 145 ? 13.986 -17.635 -10.787 1.00 95.00 145 ARG A N 1
ATOM 1128 C CA . ARG A 1 145 ? 14.866 -18.409 -11.668 1.00 95.00 145 ARG A CA 1
ATOM 1129 C C . ARG A 1 145 ? 14.261 -18.497 -13.064 1.00 95.00 145 ARG A C 1
ATOM 1131 O O . ARG A 1 145 ? 13.070 -18.240 -13.224 1.00 95.00 145 ARG A O 1
ATOM 1138 N N . GLY A 1 146 ? 15.069 -18.926 -14.030 1.00 95.56 146 GLY A N 1
ATOM 1139 C CA . GLY A 1 146 ? 14.704 -18.948 -15.447 1.00 95.56 146 GLY A CA 1
ATOM 1140 C C . GLY A 1 146 ? 14.757 -17.557 -16.073 1.00 95.56 146 GLY A C 1
ATOM 1141 O O . GLY A 1 146 ? 15.184 -16.595 -15.435 1.00 95.56 146 GLY A O 1
ATOM 1142 N N . SER A 1 147 ? 14.368 -17.470 -17.339 1.00 95.81 147 SER A N 1
ATOM 1143 C CA . SER A 1 147 ? 14.596 -16.295 -18.176 1.00 95.81 147 SER A CA 1
ATOM 1144 C C . SER A 1 147 ? 13.317 -15.627 -18.677 1.00 95.81 147 SER A C 1
ATOM 1146 O O . SER A 1 147 ? 13.396 -14.505 -19.142 1.00 95.81 147 SER A O 1
ATOM 1148 N N . ASN A 1 148 ? 12.141 -16.252 -18.595 1.00 94.31 148 ASN A N 1
ATOM 1149 C CA . ASN A 1 148 ? 10.869 -15.625 -18.985 1.00 94.31 148 ASN A CA 1
ATOM 1150 C C . ASN A 1 148 ? 9.671 -16.338 -18.337 1.00 94.31 148 ASN A C 1
ATOM 1152 O O . ASN A 1 148 ? 9.844 -17.283 -17.575 1.00 94.31 148 ASN A O 1
ATOM 1156 N N . VAL A 1 149 ? 8.446 -15.907 -18.645 1.00 91.75 149 VAL A N 1
ATOM 1157 C CA . VAL A 1 149 ? 7.210 -16.458 -18.055 1.00 91.75 149 VAL A CA 1
ATOM 1158 C C . VAL A 1 149 ? 6.972 -17.950 -18.349 1.00 91.75 149 VAL A C 1
ATOM 1160 O O . VAL A 1 149 ? 6.247 -18.601 -17.605 1.00 91.75 149 VAL A O 1
ATOM 1163 N N . VAL A 1 150 ? 7.567 -18.506 -19.413 1.00 95.12 150 VAL A N 1
ATOM 1164 C CA . VAL A 1 150 ? 7.355 -19.907 -19.822 1.00 95.12 150 VAL A CA 1
ATOM 1165 C C . VAL A 1 150 ? 8.254 -20.863 -19.041 1.00 95.12 150 VAL A C 1
ATOM 1167 O O . VAL A 1 150 ? 7.809 -21.936 -18.640 1.00 95.12 150 VAL A O 1
ATOM 1170 N N . ASN A 1 151 ? 9.515 -20.488 -18.823 1.00 94.94 151 ASN A N 1
ATOM 1171 C CA . ASN A 1 151 ? 10.517 -21.351 -18.183 1.00 94.94 151 ASN A CA 1
ATOM 1172 C C . ASN A 1 151 ? 10.959 -20.870 -16.789 1.00 94.94 151 ASN A C 1
ATOM 1174 O O . ASN A 1 151 ? 11.710 -21.559 -16.094 1.00 94.94 151 ASN A O 1
ATOM 1178 N N . GLY A 1 152 ? 10.512 -19.682 -16.392 1.00 94.56 152 GLY A N 1
ATOM 1179 C CA . GLY A 1 152 ? 10.834 -19.060 -15.125 1.00 94.56 152 GLY A CA 1
ATOM 1180 C C . GLY A 1 152 ? 9.838 -19.384 -14.025 1.00 94.56 152 GLY A C 1
ATOM 1181 O O . GLY A 1 152 ? 8.695 -19.770 -14.256 1.00 94.56 152 GLY A O 1
ATOM 1182 N N . ALA A 1 153 ? 10.296 -19.217 -12.791 1.00 95.31 153 ALA A N 1
ATOM 1183 C CA . ALA A 1 153 ? 9.469 -19.391 -11.610 1.00 95.31 153 ALA A CA 1
ATOM 1184 C C . ALA A 1 153 ? 9.922 -18.448 -10.502 1.00 95.31 153 ALA A C 1
ATOM 1186 O O . ALA A 1 153 ? 11.121 -18.227 -10.311 1.00 95.31 153 ALA A O 1
ATOM 1187 N N . TYR A 1 154 ? 8.948 -17.959 -9.743 1.00 96.06 154 TYR A N 1
ATOM 1188 C CA . TYR A 1 154 ? 9.187 -17.308 -8.466 1.00 96.06 154 TYR A CA 1
ATOM 1189 C C . TYR A 1 154 ? 9.184 -18.347 -7.349 1.00 96.06 154 TYR A C 1
ATOM 1191 O O . TYR A 1 154 ? 8.467 -19.348 -7.420 1.00 96.06 154 TYR A O 1
ATOM 1199 N N . TYR A 1 155 ? 9.992 -18.113 -6.325 1.00 96.38 155 TYR A N 1
ATOM 1200 C CA . TYR A 1 155 ? 10.002 -18.914 -5.108 1.00 96.38 155 TYR A CA 1
ATOM 1201 C C . TYR A 1 155 ? 10.316 -18.025 -3.908 1.00 96.38 155 TYR A C 1
ATOM 1203 O O . TYR A 1 155 ? 10.832 -16.918 -4.073 1.00 96.38 155 TYR A O 1
ATOM 1211 N N . ALA A 1 156 ? 9.972 -18.507 -2.717 1.00 97.25 156 ALA A N 1
ATOM 1212 C CA . ALA A 1 156 ? 10.228 -17.810 -1.471 1.00 97.25 156 ALA A CA 1
ATOM 1213 C C . ALA A 1 156 ? 11.033 -18.694 -0.522 1.00 97.25 156 ALA A C 1
ATOM 1215 O O . ALA A 1 156 ? 10.741 -19.887 -0.405 1.00 97.25 156 ALA A O 1
ATOM 1216 N N . ASP A 1 157 ? 12.015 -18.112 0.156 1.00 96.81 157 ASP A N 1
ATOM 1217 C CA . ASP A 1 157 ? 12.770 -18.768 1.222 1.00 96.81 157 ASP A CA 1
ATOM 1218 C C . ASP A 1 157 ? 13.204 -17.755 2.304 1.00 96.81 157 ASP A C 1
ATOM 1220 O O . ASP A 1 157 ? 12.651 -16.658 2.400 1.00 96.81 157 ASP A O 1
ATOM 1224 N N . GLY A 1 158 ? 14.124 -18.160 3.185 1.00 97.25 158 GLY A N 1
ATOM 1225 C CA . GLY A 1 158 ? 14.628 -17.339 4.287 1.00 97.25 158 GLY A CA 1
ATOM 1226 C C . GLY A 1 158 ? 15.904 -16.546 3.981 1.00 97.25 158 GLY A C 1
ATOM 1227 O O . GLY A 1 158 ? 16.433 -15.927 4.905 1.00 97.25 158 GLY A O 1
ATOM 1228 N N . ASP A 1 159 ? 16.414 -16.551 2.743 1.00 96.81 159 ASP A N 1
ATOM 1229 C CA . ASP A 1 159 ? 17.644 -15.855 2.355 1.00 96.81 159 ASP A CA 1
ATOM 1230 C C . ASP A 1 159 ? 17.374 -14.388 1.949 1.00 96.81 159 ASP A C 1
ATOM 1232 O O . ASP A 1 159 ? 16.773 -14.109 0.912 1.00 96.81 159 ASP A O 1
ATOM 1236 N N . PRO A 1 160 ? 17.844 -13.393 2.723 1.00 95.69 160 PRO A N 1
ATOM 1237 C CA . PRO A 1 160 ? 17.669 -11.984 2.376 1.00 95.69 160 PRO A CA 1
ATOM 1238 C C . PRO A 1 160 ? 18.554 -11.514 1.209 1.00 95.69 160 PRO A C 1
ATOM 1240 O O . PRO A 1 160 ? 18.479 -10.338 0.826 1.00 95.69 160 PRO A O 1
ATOM 1243 N N . GLN A 1 161 ? 19.444 -12.362 0.686 1.00 94.00 161 GLN A N 1
ATOM 1244 C CA . GLN A 1 161 ? 20.349 -12.039 -0.413 1.00 94.00 161 GLN A CA 1
ATOM 1245 C C . GLN A 1 161 ? 19.713 -12.334 -1.768 1.00 94.00 161 GLN A C 1
ATOM 1247 O O . GLN A 1 161 ? 18.930 -13.255 -1.928 1.00 94.00 161 GLN A O 1
ATOM 1252 N N . LYS A 1 162 ? 20.089 -11.563 -2.792 1.00 91.12 162 LYS A N 1
ATOM 1253 C CA . LYS A 1 162 ? 19.636 -11.791 -4.176 1.00 91.12 162 LYS A CA 1
ATOM 1254 C C . LYS A 1 162 ? 18.114 -11.876 -4.341 1.00 91.12 162 LYS A C 1
ATOM 1256 O O . LYS A 1 162 ? 17.594 -12.686 -5.109 1.00 91.12 162 LYS A O 1
ATOM 1261 N N . THR A 1 163 ? 17.403 -11.024 -3.615 1.00 94.81 163 THR A N 1
ATOM 1262 C CA . THR A 1 163 ? 15.955 -10.878 -3.760 1.00 94.81 163 THR A CA 1
ATOM 1263 C C . THR A 1 163 ? 15.591 -10.167 -5.062 1.00 94.81 163 THR A C 1
ATOM 1265 O O . THR A 1 163 ? 16.444 -9.553 -5.714 1.00 94.81 163 THR A O 1
ATOM 1268 N N . LEU A 1 164 ? 14.315 -10.258 -5.451 1.00 92.94 164 LEU A N 1
ATOM 1269 C CA . LEU A 1 164 ? 13.787 -9.620 -6.659 1.00 92.94 164 LEU A CA 1
ATOM 1270 C C . LEU A 1 164 ? 14.141 -8.129 -6.746 1.00 92.94 164 LEU A C 1
ATOM 1272 O O . LEU A 1 164 ? 13.888 -7.357 -5.823 1.00 92.94 164 LEU A O 1
ATOM 1276 N N . ALA A 1 165 ? 14.630 -7.703 -7.912 1.00 88.12 165 ALA A N 1
ATOM 1277 C CA . ALA A 1 165 ? 14.939 -6.296 -8.164 1.00 88.12 165 ALA A CA 1
ATOM 1278 C C . ALA A 1 165 ? 13.683 -5.425 -8.340 1.00 88.12 165 ALA A C 1
ATOM 1280 O O . ALA A 1 165 ? 13.649 -4.286 -7.888 1.00 88.12 165 ALA A O 1
ATOM 1281 N N . HIS A 1 166 ? 12.640 -5.970 -8.973 1.00 84.75 166 HIS A N 1
ATOM 1282 C CA . HIS A 1 166 ? 11.419 -5.237 -9.325 1.00 84.75 166 HIS A CA 1
ATOM 1283 C C . HIS A 1 166 ? 10.322 -5.298 -8.247 1.00 84.75 166 HIS A C 1
ATOM 1285 O O . HIS A 1 166 ? 9.282 -4.662 -8.393 1.00 84.75 166 HIS A O 1
ATOM 1291 N N . TYR A 1 167 ? 10.526 -6.065 -7.173 1.00 89.69 167 TYR A N 1
ATOM 1292 C CA . TYR A 1 167 ? 9.590 -6.158 -6.056 1.00 89.69 167 TYR A CA 1
ATOM 1293 C C . TYR A 1 167 ? 10.372 -6.148 -4.747 1.00 89.69 167 TYR A C 1
ATOM 1295 O O . TYR A 1 167 ? 11.049 -7.115 -4.399 1.00 89.69 167 TYR A O 1
ATOM 1303 N N . SER A 1 168 ? 10.294 -5.042 -4.008 1.00 92.56 168 SER A N 1
ATOM 1304 C CA . SER A 1 168 ? 11.095 -4.898 -2.794 1.00 92.56 168 SER A CA 1
ATOM 1305 C C . SER A 1 168 ? 10.698 -5.955 -1.764 1.00 92.56 168 SER A C 1
ATOM 1307 O O . SER A 1 168 ? 9.529 -6.059 -1.401 1.00 92.56 168 SER A O 1
ATOM 1309 N N . SER A 1 169 ? 11.680 -6.695 -1.249 1.00 96.56 169 SER A N 1
ATOM 1310 C CA . SER A 1 169 ? 11.473 -7.634 -0.139 1.00 96.56 169 SER A CA 1
ATOM 1311 C C . SER A 1 169 ? 11.488 -6.958 1.231 1.00 96.56 169 SER A C 1
ATOM 1313 O O . SER A 1 169 ? 11.183 -7.591 2.237 1.00 96.56 169 SER A O 1
ATOM 1315 N N . PHE A 1 170 ? 11.748 -5.651 1.283 1.00 97.75 170 PHE A N 1
ATOM 1316 C CA . PHE A 1 170 ? 11.793 -4.867 2.515 1.00 97.75 170 PHE A CA 1
ATOM 1317 C C . PHE A 1 170 ? 10.856 -3.655 2.437 1.00 97.75 170 PHE A C 1
ATOM 1319 O O . PHE A 1 170 ? 10.522 -3.163 1.349 1.00 97.75 170 PHE A O 1
ATOM 1326 N N . ARG A 1 171 ? 10.419 -3.158 3.592 1.00 97.75 171 ARG A N 1
ATOM 1327 C CA . ARG A 1 171 ? 9.486 -2.037 3.733 1.00 97.75 171 ARG A CA 1
ATOM 1328 C C . ARG A 1 171 ? 9.965 -1.082 4.817 1.00 97.75 171 ARG A C 1
ATOM 1330 O O . ARG A 1 171 ? 10.558 -1.495 5.810 1.00 97.75 171 ARG A O 1
ATOM 1337 N N . LEU A 1 172 ? 9.702 0.202 4.610 1.00 97.25 172 LEU A N 1
ATOM 1338 C CA . LEU A 1 172 ? 9.796 1.205 5.661 1.00 97.25 172 LEU A CA 1
ATOM 1339 C C . LEU A 1 172 ? 8.445 1.255 6.376 1.00 97.25 172 LEU A C 1
ATOM 1341 O O . LEU A 1 172 ? 7.422 1.483 5.735 1.00 97.25 172 LEU A O 1
ATOM 1345 N N . VAL A 1 173 ? 8.454 1.058 7.690 1.00 98.06 173 VAL A N 1
ATOM 1346 C CA . VAL A 1 173 ? 7.288 1.267 8.556 1.00 98.06 173 VAL A CA 1
ATOM 1347 C C . VAL A 1 173 ? 7.657 2.331 9.579 1.00 98.06 173 VAL A C 1
ATOM 1349 O O . VAL A 1 173 ? 8.623 2.164 10.324 1.00 98.06 173 VAL A O 1
ATOM 1352 N N . LYS A 1 174 ? 6.888 3.423 9.609 1.00 97.31 174 LYS A N 1
ATOM 1353 C CA . LYS A 1 174 ? 7.048 4.522 10.568 1.00 97.31 174 LYS A CA 1
ATOM 1354 C C . LYS A 1 174 ? 6.269 4.216 11.848 1.00 97.31 174 LYS A C 1
ATOM 1356 O O . LYS A 1 174 ? 5.193 4.757 12.086 1.00 97.31 174 LYS A O 1
ATOM 1361 N N . LEU A 1 175 ? 6.773 3.258 12.622 1.00 98.31 175 LEU A N 1
ATOM 1362 C CA . LEU A 1 175 ? 6.047 2.710 13.768 1.00 98.31 175 LEU A CA 1
ATOM 1363 C C . LEU A 1 175 ? 5.793 3.750 14.870 1.00 98.31 175 LEU A C 1
ATOM 1365 O O . LEU A 1 175 ? 4.705 3.767 15.446 1.00 98.31 175 LEU A O 1
ATOM 1369 N N . ASP A 1 176 ? 6.757 4.632 15.125 1.00 98.38 176 ASP A N 1
ATOM 1370 C CA . ASP A 1 176 ? 6.624 5.678 16.143 1.00 98.38 176 ASP A CA 1
ATOM 1371 C C . ASP A 1 176 ? 5.513 6.674 15.790 1.00 98.38 176 ASP A C 1
ATOM 1373 O O . ASP A 1 176 ? 4.682 6.989 16.643 1.00 98.38 176 ASP A O 1
ATOM 1377 N N . ASP A 1 177 ? 5.414 7.075 14.518 1.00 98.56 177 ASP A N 1
ATOM 1378 C CA . ASP A 1 177 ? 4.335 7.940 14.023 1.00 98.56 177 ASP A CA 1
ATOM 1379 C C . ASP A 1 177 ? 2.957 7.286 14.233 1.00 98.56 177 ASP A C 1
ATOM 1381 O O . ASP A 1 177 ? 2.008 7.934 14.681 1.00 98.56 177 ASP A O 1
ATOM 1385 N N . LEU A 1 178 ? 2.842 5.978 13.963 1.00 98.69 178 LEU A N 1
ATOM 1386 C CA . LEU A 1 178 ? 1.603 5.222 14.172 1.00 98.69 178 LEU A CA 1
ATOM 1387 C C . LEU A 1 178 ? 1.228 5.134 15.656 1.00 98.69 178 LEU A C 1
ATOM 1389 O O . LEU A 1 178 ? 0.060 5.319 16.004 1.00 98.69 178 LEU A O 1
ATOM 1393 N N . ARG A 1 179 ? 2.201 4.883 16.542 1.00 98.81 179 ARG A N 1
ATOM 1394 C CA . ARG A 1 179 ? 1.978 4.854 17.997 1.00 98.81 179 ARG A CA 1
ATOM 1395 C C . ARG A 1 179 ? 1.557 6.225 18.521 1.00 98.81 179 ARG A C 1
ATOM 1397 O O . ARG A 1 179 ? 0.625 6.302 19.322 1.00 98.81 179 ARG A O 1
ATOM 1404 N N . ALA A 1 180 ? 2.194 7.294 18.045 1.00 98.75 180 ALA A N 1
ATOM 1405 C CA . ALA A 1 180 ? 1.851 8.662 18.413 1.00 98.75 180 ALA A CA 1
ATOM 1406 C C . ALA A 1 180 ? 0.424 9.028 17.973 1.00 98.75 180 ALA A C 1
ATOM 1408 O O . ALA A 1 180 ? -0.356 9.525 18.791 1.00 98.75 180 ALA A O 1
ATOM 1409 N N . ARG A 1 181 ? 0.041 8.714 16.724 1.00 98.31 181 ARG A N 1
ATOM 1410 C CA . ARG A 1 181 ? -1.329 8.937 16.226 1.00 98.31 181 ARG A CA 1
ATOM 1411 C C . ARG A 1 181 ? -2.356 8.142 17.031 1.00 98.31 181 ARG A C 1
ATOM 1413 O O . ARG A 1 181 ? -3.359 8.711 17.459 1.00 98.31 181 ARG A O 1
ATOM 1420 N N . TYR A 1 182 ? -2.094 6.861 17.294 1.00 98.69 182 TYR A N 1
ATOM 1421 C CA . TYR A 1 182 ? -2.975 6.030 18.117 1.00 98.69 182 TYR A CA 1
ATOM 1422 C C . TYR A 1 182 ? -3.181 6.634 19.513 1.00 98.69 182 TYR A C 1
ATOM 1424 O O . TYR A 1 182 ? -4.320 6.758 19.965 1.00 98.69 182 TYR A O 1
ATOM 1432 N N . ALA A 1 183 ? -2.102 7.044 20.187 1.00 98.56 183 ALA A N 1
ATOM 1433 C CA . ALA A 1 183 ? -2.175 7.629 21.523 1.00 98.56 183 ALA A CA 1
ATOM 1434 C C . ALA A 1 183 ? -2.987 8.935 21.541 1.00 98.56 183 ALA A C 1
ATOM 1436 O O . ALA A 1 183 ? -3.840 9.111 22.413 1.00 98.56 183 ALA A O 1
ATOM 1437 N N . ALA A 1 184 ? -2.779 9.814 20.555 1.00 98.06 184 ALA A N 1
ATOM 1438 C CA . ALA A 1 184 ? -3.534 11.058 20.417 1.00 98.06 184 ALA A CA 1
ATOM 1439 C C . ALA A 1 184 ? -5.038 10.800 20.213 1.00 98.06 184 ALA A C 1
ATOM 1441 O O . ALA A 1 184 ? -5.878 11.395 20.894 1.00 98.06 184 ALA A O 1
ATOM 1442 N N . LEU A 1 185 ? -5.392 9.862 19.330 1.00 97.56 185 LEU A N 1
ATOM 1443 C CA . LEU A 1 185 ? -6.787 9.499 19.080 1.00 97.56 185 LEU A CA 1
ATOM 1444 C C . LEU A 1 185 ? -7.439 8.844 20.293 1.00 97.56 185 LEU A C 1
ATOM 1446 O O . LEU A 1 185 ? -8.564 9.189 20.649 1.00 97.56 185 LEU A O 1
ATOM 1450 N N . LYS A 1 186 ? -6.725 7.946 20.977 1.00 97.56 186 LYS A N 1
ATOM 1451 C CA . LYS A 1 186 ? -7.228 7.270 22.175 1.00 97.56 186 LYS A CA 1
ATOM 1452 C C . LYS A 1 186 ? -7.517 8.242 23.324 1.00 97.56 186 LYS A C 1
ATOM 1454 O O . LYS A 1 186 ? -8.407 7.969 24.127 1.00 97.56 186 LYS A O 1
ATOM 1459 N N . ALA A 1 187 ? -6.783 9.352 23.398 1.00 97.00 187 ALA A N 1
ATOM 1460 C CA . ALA A 1 187 ? -6.978 10.406 24.390 1.00 97.00 187 ALA A CA 1
ATOM 1461 C C . ALA A 1 187 ? -8.103 11.398 24.035 1.00 97.00 187 ALA A C 1
ATOM 1463 O O . ALA A 1 187 ? -8.506 12.189 24.888 1.00 97.00 187 ALA A O 1
ATOM 1464 N N . THR A 1 188 ? -8.621 11.369 22.803 1.00 94.19 188 THR A N 1
ATOM 1465 C CA . THR A 1 188 ? -9.652 12.309 22.344 1.00 94.19 188 THR A CA 1
ATOM 1466 C C . THR A 1 188 ? -11.049 11.676 22.456 1.00 94.19 188 THR A C 1
ATOM 1468 O O . THR A 1 188 ? -11.250 10.564 21.955 1.00 94.19 188 THR A O 1
ATOM 1471 N N . PRO A 1 189 ? -12.036 12.348 23.086 1.00 93.50 189 PRO A N 1
ATOM 1472 C CA . PRO A 1 189 ? -13.395 11.820 23.217 1.00 93.50 189 PRO A CA 1
ATOM 1473 C C . PRO A 1 189 ? -14.052 11.490 21.860 1.00 93.50 189 PRO A C 1
ATOM 1475 O O . PRO A 1 189 ? -13.933 12.295 20.931 1.00 93.50 189 PRO A O 1
ATOM 1478 N N . PRO A 1 190 ? -14.781 10.361 21.734 1.00 94.25 190 PRO A N 1
ATOM 1479 C CA . PRO A 1 190 ? -15.440 9.940 20.492 1.00 94.25 190 PRO A CA 1
ATOM 1480 C C . PRO A 1 190 ? -16.285 11.009 19.791 1.00 94.25 190 PRO A C 1
ATOM 1482 O O . PRO A 1 190 ? -16.222 11.160 18.572 1.00 94.25 190 PRO A O 1
ATOM 1485 N N . ASP A 1 191 ? -17.056 11.775 20.564 1.00 92.50 191 ASP A N 1
ATOM 1486 C CA . ASP A 1 191 ? -17.931 12.840 20.072 1.00 92.50 191 ASP A CA 1
ATOM 1487 C C . ASP A 1 191 ? -17.142 14.006 19.470 1.00 92.50 191 ASP A C 1
ATOM 1489 O O . ASP A 1 191 ? -17.592 14.631 18.512 1.00 92.50 191 ASP A O 1
ATOM 1493 N N . LYS A 1 192 ? -15.947 14.284 20.002 1.00 92.94 192 LYS A N 1
ATOM 1494 C CA . LYS A 1 192 ? -15.049 15.324 19.487 1.00 92.94 192 LYS A CA 1
ATOM 1495 C C . LYS A 1 192 ? -14.342 14.883 18.222 1.00 92.94 192 LYS A C 1
ATOM 1497 O O . LYS A 1 192 ? -14.218 15.675 17.295 1.00 92.94 192 LYS A O 1
ATOM 1502 N N . VAL A 1 193 ? -13.913 13.627 18.185 1.00 91.19 193 VAL A N 1
ATOM 1503 C CA . VAL A 1 193 ? -13.217 13.046 17.038 1.00 91.19 193 VAL A CA 1
ATOM 1504 C C . VAL A 1 193 ? -14.112 13.034 15.795 1.00 91.19 193 VAL A C 1
ATOM 1506 O O . VAL A 1 193 ? -13.683 13.471 14.733 1.00 91.19 193 VAL A O 1
ATOM 1509 N N . ALA A 1 194 ? -15.372 12.616 15.939 1.00 91.38 194 ALA A N 1
ATOM 1510 C CA . ALA A 1 194 ? -16.307 12.485 14.819 1.00 91.38 194 ALA A CA 1
ATOM 1511 C C . ALA A 1 194 ? -17.202 13.717 14.585 1.00 91.38 194 ALA A C 1
ATOM 1513 O O . ALA A 1 194 ? -18.115 13.658 13.758 1.00 91.38 194 ALA A O 1
ATOM 1514 N N . ALA A 1 195 ? -16.972 14.828 15.298 1.00 87.88 195 ALA A N 1
ATOM 1515 C CA . ALA A 1 195 ? -17.872 15.988 15.320 1.00 87.88 195 ALA A CA 1
ATOM 1516 C C . ALA A 1 195 ? -18.222 16.520 13.919 1.00 87.88 195 ALA A C 1
ATOM 1518 O O . ALA A 1 195 ? -19.367 16.897 13.659 1.00 87.88 195 ALA A O 1
ATOM 1519 N N . ASN A 1 196 ? -17.247 16.491 13.009 1.00 82.94 196 ASN A N 1
ATOM 1520 C CA . ASN A 1 196 ? -17.376 16.997 11.645 1.00 82.94 196 ASN A CA 1
ATOM 1521 C C . ASN A 1 196 ? -17.340 15.883 10.587 1.00 82.94 196 ASN A C 1
ATOM 1523 O O . ASN A 1 196 ? -16.960 16.129 9.447 1.00 82.94 196 ASN A O 1
ATOM 1527 N N . SER A 1 197 ? -17.712 14.656 10.955 1.00 88.88 197 SER A N 1
ATOM 1528 C CA . SER A 1 197 ? -17.630 13.513 10.046 1.00 88.88 197 SER A CA 1
ATOM 1529 C C . SER A 1 197 ? -18.421 13.724 8.741 1.00 88.88 197 SER A C 1
ATOM 1531 O O . SER A 1 197 ? -19.606 14.078 8.786 1.00 88.88 197 SER A O 1
ATOM 1533 N N . PRO A 1 198 ? -17.844 13.407 7.566 1.00 87.50 198 PRO A N 1
ATOM 1534 C CA . PRO A 1 198 ? -18.562 13.417 6.287 1.00 87.50 198 PRO A CA 1
ATOM 1535 C C . PRO A 1 198 ? -19.659 12.342 6.198 1.00 87.50 198 PRO A C 1
ATOM 1537 O O . PRO A 1 198 ? -20.434 12.320 5.246 1.00 87.50 198 PRO A O 1
ATOM 1540 N N . LEU A 1 199 ? -19.738 11.430 7.175 1.00 88.06 199 LEU A N 1
ATOM 1541 C CA . LEU A 1 199 ? -20.814 10.440 7.260 1.00 88.06 199 LEU A CA 1
ATOM 1542 C C . LEU A 1 199 ? -22.115 11.022 7.822 1.00 88.06 199 LEU A C 1
ATOM 1544 O O . LEU A 1 199 ? -23.180 10.443 7.604 1.00 88.06 199 LEU A O 1
ATOM 1548 N N . THR A 1 200 ? -22.039 12.121 8.573 1.00 82.81 200 THR A N 1
ATOM 1549 C CA . THR A 1 200 ? -23.194 12.746 9.235 1.00 82.81 200 THR A CA 1
ATOM 1550 C C . THR A 1 200 ? -23.551 14.101 8.639 1.00 82.81 200 THR A C 1
ATOM 1552 O O . THR A 1 200 ? -24.713 14.503 8.713 1.00 82.81 200 THR A O 1
ATOM 1555 N N . HIS A 1 201 ? -22.593 14.779 8.006 1.00 81.31 201 HIS A N 1
ATOM 1556 C CA . HIS A 1 201 ? -22.794 16.086 7.386 1.00 81.31 201 HIS A CA 1
ATOM 1557 C C . HIS A 1 201 ? -22.791 15.997 5.863 1.00 81.31 201 HIS A C 1
ATOM 1559 O O . HIS A 1 201 ? -21.984 15.288 5.265 1.00 81.31 201 HIS A O 1
ATOM 1565 N N . LYS A 1 202 ? -23.676 16.768 5.225 1.00 82.94 202 LYS A N 1
ATOM 1566 C CA . LYS A 1 202 ? -23.644 16.972 3.774 1.00 82.94 202 LYS A CA 1
ATOM 1567 C C . LYS A 1 202 ? -22.818 18.202 3.440 1.00 82.94 202 LYS A C 1
ATOM 1569 O O . LYS A 1 202 ? -22.904 19.213 4.132 1.00 82.94 202 LYS A O 1
ATOM 1574 N N . GLY A 1 203 ? -22.079 18.137 2.342 1.00 83.69 203 GLY A N 1
ATOM 1575 C CA . GLY A 1 203 ? -21.292 19.268 1.869 1.00 83.69 203 GLY A CA 1
ATOM 1576 C C . GLY A 1 203 ? -20.789 19.065 0.446 1.00 83.69 203 GLY A C 1
ATOM 1577 O O . GLY A 1 203 ? -20.745 17.928 -0.028 1.00 83.69 203 GLY A O 1
ATOM 1578 N N . PRO A 1 204 ? -20.426 20.151 -0.253 1.00 84.62 204 PRO A N 1
ATOM 1579 C CA . PRO A 1 204 ? -19.782 20.041 -1.551 1.00 84.62 204 PRO A CA 1
ATOM 1580 C C . PRO A 1 204 ? -18.398 19.389 -1.410 1.00 84.62 204 PRO A C 1
ATOM 1582 O O . PRO A 1 204 ? -17.759 19.469 -0.360 1.00 84.62 204 PRO A O 1
ATOM 1585 N N . LEU A 1 205 ? -17.937 18.754 -2.484 1.00 83.12 205 LEU A N 1
ATOM 1586 C CA . LEU A 1 205 ? -16.536 18.360 -2.630 1.00 83.12 205 LEU A CA 1
ATOM 1587 C C . LEU A 1 205 ? -15.731 19.519 -3.231 1.00 83.12 205 LEU A C 1
ATOM 1589 O O . LEU A 1 205 ? -16.330 20.417 -3.838 1.00 83.12 205 LEU A O 1
ATOM 1593 N N . PRO A 1 206 ? -14.389 19.485 -3.119 1.00 77.06 206 PRO A N 1
ATOM 1594 C CA . PRO A 1 206 ? -13.528 20.343 -3.917 1.00 77.06 206 PRO A CA 1
ATOM 1595 C C . PRO A 1 206 ? -13.930 20.326 -5.393 1.00 77.06 206 PRO A C 1
ATOM 1597 O O . PRO A 1 206 ? -14.281 19.279 -5.946 1.00 77.06 206 PRO A O 1
ATOM 1600 N N . ARG A 1 207 ? -13.847 21.488 -6.045 1.00 78.75 207 ARG A N 1
ATOM 1601 C CA . ARG A 1 207 ? -14.131 21.619 -7.480 1.00 78.75 207 ARG A CA 1
ATOM 1602 C C . ARG A 1 207 ? -13.205 20.738 -8.320 1.00 78.75 207 ARG A C 1
ATOM 1604 O O . ARG A 1 207 ? -13.640 20.184 -9.329 1.00 78.75 207 ARG A O 1
ATOM 1611 N N . PHE A 1 208 ? -11.951 20.600 -7.894 1.00 78.94 208 PHE A N 1
ATOM 1612 C CA . PHE A 1 208 ? -10.962 19.736 -8.519 1.00 78.94 208 PHE A CA 1
ATOM 1613 C C . PHE A 1 208 ? -10.287 18.828 -7.492 1.00 78.94 208 PHE A C 1
ATOM 1615 O O . PHE A 1 208 ? -9.967 19.242 -6.383 1.00 78.94 208 PHE A O 1
ATOM 1622 N N . PHE A 1 209 ? -10.003 17.598 -7.912 1.00 70.06 209 PHE A N 1
ATOM 1623 C CA . PHE A 1 209 ? -9.166 16.651 -7.185 1.00 70.06 209 PHE A CA 1
ATOM 1624 C C . PHE A 1 209 ? -7.815 16.591 -7.896 1.00 70.06 209 PHE A C 1
ATOM 1626 O O . PHE A 1 209 ? -7.654 15.834 -8.852 1.00 70.06 209 PHE A O 1
ATOM 1633 N N . ALA A 1 210 ? -6.865 17.444 -7.507 1.00 63.03 210 ALA A N 1
ATOM 1634 C CA . ALA A 1 210 ? -5.562 17.511 -8.163 1.00 63.03 210 ALA A CA 1
ATOM 1635 C C . ALA A 1 210 ? -4.400 17.431 -7.163 1.00 63.03 210 ALA A C 1
ATOM 1637 O O . ALA A 1 210 ? -4.248 18.294 -6.305 1.00 63.03 210 ALA A O 1
ATOM 1638 N N . ASN A 1 211 ? -3.547 16.416 -7.347 1.00 55.66 211 ASN A N 1
ATOM 1639 C CA . ASN A 1 211 ? -2.178 16.280 -6.821 1.00 55.66 211 ASN A CA 1
ATOM 1640 C C . ASN A 1 211 ? -1.943 16.437 -5.309 1.00 55.66 211 ASN A C 1
ATOM 1642 O O . ASN A 1 211 ? -0.794 16.601 -4.897 1.00 55.66 211 ASN A O 1
ATOM 1646 N N . GLN A 1 212 ? -2.976 16.342 -4.481 1.00 57.84 212 GLN A N 1
ATOM 1647 C CA . GLN A 1 212 ? -2.820 16.205 -3.038 1.00 57.84 212 GLN A CA 1
ATOM 1648 C C . GLN A 1 212 ? -3.381 14.853 -2.611 1.00 57.84 212 GLN A C 1
ATOM 1650 O O . GLN A 1 212 ? -4.506 14.508 -2.977 1.00 57.84 212 GLN A O 1
ATOM 1655 N N . ASP A 1 213 ? -2.575 14.082 -1.872 1.00 55.94 213 ASP A N 1
ATOM 1656 C CA . ASP A 1 213 ? -3.076 12.899 -1.179 1.00 55.94 213 ASP A CA 1
ATOM 1657 C C . ASP A 1 213 ? -4.188 13.358 -0.239 1.00 55.94 213 ASP A C 1
ATOM 1659 O O . ASP A 1 213 ? -3.978 14.176 0.653 1.00 55.94 213 ASP A O 1
ATOM 1663 N N . PHE A 1 214 ? -5.388 12.869 -0.515 1.00 54.50 214 PHE A N 1
ATOM 1664 C CA . PHE A 1 214 ? -6.603 13.220 0.198 1.00 54.50 214 PHE A CA 1
ATOM 1665 C C . PHE A 1 214 ? -6.878 12.114 1.212 1.00 54.50 214 PHE A C 1
ATOM 1667 O O . PHE A 1 214 ? -7.231 11.008 0.812 1.00 54.50 214 PHE A O 1
ATOM 1674 N N . ALA A 1 215 ? -6.700 12.340 2.507 1.00 57.88 215 ALA A N 1
ATOM 1675 C CA . ALA A 1 215 ? -7.115 11.361 3.506 1.00 57.88 215 ALA A CA 1
ATOM 1676 C C . ALA A 1 215 ? -8.624 11.488 3.767 1.00 57.88 215 ALA A C 1
ATOM 1678 O O . ALA A 1 215 ? -9.206 12.567 3.666 1.00 57.88 215 ALA A O 1
ATOM 1679 N N . THR A 1 216 ? -9.288 10.400 4.168 1.00 53.34 216 THR A N 1
ATOM 1680 C CA . THR A 1 216 ? -10.699 10.476 4.594 1.00 53.34 216 THR A CA 1
ATOM 1681 C C . THR A 1 216 ? -10.897 11.408 5.789 1.00 53.34 216 THR A C 1
ATOM 1683 O O . THR A 1 216 ? -11.970 11.978 5.938 1.00 53.34 216 THR A O 1
ATOM 1686 N N . SER A 1 217 ? -9.874 11.579 6.630 1.00 48.84 217 SER A N 1
ATOM 1687 C CA . SER A 1 217 ? -9.865 12.523 7.750 1.00 48.84 217 SER A CA 1
ATOM 1688 C C . SER A 1 217 ? -9.886 13.985 7.302 1.00 48.84 217 SER A C 1
ATOM 1690 O O . SER A 1 217 ? -10.438 14.822 8.009 1.00 48.84 217 SER A O 1
ATOM 1692 N N . ASP A 1 218 ? -9.351 14.304 6.121 1.00 52.97 218 ASP A N 1
ATOM 1693 C CA . ASP A 1 218 ? -9.322 15.678 5.597 1.00 52.97 218 ASP A CA 1
ATOM 1694 C C . ASP A 1 218 ? -10.732 16.172 5.228 1.00 52.97 218 ASP A C 1
ATOM 1696 O O . ASP A 1 218 ? -11.016 17.372 5.241 1.00 52.97 218 ASP A O 1
ATOM 1700 N N . LEU A 1 219 ? -11.667 15.243 4.993 1.00 54.25 219 LEU A N 1
ATOM 1701 C CA . LEU A 1 219 ? -13.087 15.540 4.802 1.00 54.25 219 LEU A CA 1
ATOM 1702 C C . LEU A 1 219 ? -13.772 16.066 6.067 1.00 54.25 219 LEU A C 1
ATOM 1704 O O . LEU A 1 219 ? -14.771 16.779 5.956 1.00 54.25 219 LEU A O 1
ATOM 1708 N N . ASN A 1 220 ? -13.211 15.801 7.253 1.00 53.75 220 ASN A N 1
ATOM 1709 C CA . ASN A 1 220 ? -13.734 16.325 8.515 1.00 53.75 220 ASN A CA 1
ATOM 1710 C C . ASN A 1 220 ? -13.618 17.864 8.601 1.00 53.75 220 ASN A C 1
ATOM 1712 O O . ASN A 1 220 ? -14.188 18.486 9.489 1.00 53.75 220 ASN A O 1
ATOM 1716 N N . GLY A 1 221 ? -12.882 18.513 7.693 1.00 50.72 221 GLY A N 1
ATOM 1717 C CA . GLY A 1 221 ? -12.776 19.973 7.605 1.00 50.72 221 GLY A CA 1
ATOM 1718 C C . GLY A 1 221 ? -13.850 20.656 6.749 1.00 50.72 221 GLY A C 1
ATOM 1719 O O . GLY A 1 221 ? -13.732 21.851 6.501 1.00 50.72 221 GLY A O 1
ATOM 1720 N N . GLY A 1 222 ? -14.864 19.935 6.251 1.00 49.25 222 GLY A N 1
ATOM 1721 C CA . GLY A 1 222 ? -15.872 20.507 5.345 1.00 49.25 222 GLY A CA 1
ATOM 1722 C C . GLY A 1 222 ? -15.422 20.586 3.882 1.00 49.25 222 GLY A C 1
ATOM 1723 O O . GLY A 1 222 ? -15.907 21.427 3.130 1.00 49.25 222 GLY A O 1
ATOM 1724 N N . GLY A 1 223 ? -14.492 19.718 3.470 1.00 48.31 223 GLY A N 1
ATOM 1725 C CA . GLY A 1 223 ? -14.071 19.587 2.072 1.00 48.31 223 GLY A CA 1
ATOM 1726 C C . GLY A 1 223 ? -13.227 20.745 1.529 1.00 48.31 223 GLY A C 1
ATOM 1727 O O . GLY A 1 223 ? -12.982 20.788 0.328 1.00 48.31 223 GLY A O 1
ATOM 1728 N N . THR A 1 224 ? -12.760 21.680 2.359 1.00 44.56 224 THR A N 1
ATOM 1729 C CA . THR A 1 224 ? -11.851 22.741 1.908 1.00 44.56 224 THR A CA 1
ATOM 1730 C C . THR A 1 224 ? -10.404 22.273 2.007 1.00 44.56 224 THR A C 1
ATOM 1732 O O . THR A 1 224 ? -9.814 22.294 3.087 1.00 44.56 224 THR A O 1
ATOM 1735 N N . MET A 1 225 ? -9.812 21.879 0.881 1.00 50.06 225 MET A N 1
ATOM 1736 C CA . MET A 1 225 ? -8.354 21.854 0.769 1.00 50.06 225 MET A CA 1
ATOM 1737 C C . MET A 1 225 ? -7.859 23.286 0.581 1.00 50.06 225 MET A C 1
ATOM 1739 O O . MET A 1 225 ? -8.448 24.051 -0.183 1.00 50.06 225 MET A O 1
ATOM 1743 N N . ALA A 1 226 ? -6.790 23.672 1.280 1.00 49.81 226 ALA A N 1
ATOM 1744 C CA . ALA A 1 226 ? -6.139 24.941 0.987 1.00 49.81 226 ALA A CA 1
ATOM 1745 C C . ALA A 1 226 ? -5.587 24.866 -0.449 1.00 49.81 226 ALA A C 1
ATOM 1747 O O . ALA A 1 226 ? -4.774 23.975 -0.719 1.00 49.81 226 ALA A O 1
ATOM 1748 N N . PRO A 1 227 ? -6.000 25.758 -1.369 1.00 53.38 227 PRO A N 1
ATOM 1749 C CA . PRO A 1 227 ? -5.505 25.720 -2.734 1.00 53.38 227 PRO A CA 1
ATOM 1750 C C . PRO A 1 227 ? -3.982 25.858 -2.719 1.00 53.38 227 PRO A C 1
ATOM 1752 O O . PRO A 1 227 ? -3.424 26.736 -2.050 1.00 53.38 227 PRO A O 1
ATOM 1755 N N . LEU A 1 228 ? -3.291 24.985 -3.455 1.00 57.12 228 LEU A N 1
ATOM 1756 C CA . LEU A 1 228 ? -1.866 25.169 -3.707 1.00 57.12 228 LEU A CA 1
ATOM 1757 C C . LEU A 1 228 ? -1.709 26.502 -4.440 1.00 57.12 228 LEU A C 1
ATOM 1759 O O . LEU A 1 228 ? -2.188 26.658 -5.560 1.00 57.12 228 LEU A O 1
ATOM 1763 N N . LYS A 1 229 ? -1.035 27.480 -3.828 1.00 64.00 229 LYS A N 1
ATOM 1764 C CA . LYS A 1 229 ? -0.691 28.715 -4.540 1.00 64.00 229 LYS A CA 1
ATOM 1765 C C . LYS A 1 229 ? 0.250 28.368 -5.689 1.00 64.00 229 LYS A C 1
ATOM 1767 O O . LYS A 1 229 ? 1.432 28.102 -5.474 1.00 64.00 229 LYS A O 1
ATOM 1772 N N . ALA A 1 230 ? -0.279 28.369 -6.907 1.00 73.00 230 ALA A N 1
ATOM 1773 C CA . ALA A 1 230 ? 0.526 28.199 -8.101 1.00 73.00 230 ALA A CA 1
ATOM 1774 C C . ALA A 1 230 ? 1.406 29.440 -8.306 1.00 73.00 230 ALA A C 1
ATOM 1776 O O . ALA A 1 230 ? 0.935 30.573 -8.220 1.00 73.00 230 ALA A O 1
ATOM 1777 N N . ASN A 1 231 ? 2.694 29.235 -8.583 1.00 85.12 231 ASN A N 1
ATOM 1778 C CA . ASN A 1 231 ? 3.586 30.320 -8.983 1.00 85.12 231 ASN A CA 1
ATOM 1779 C C . ASN A 1 231 ? 3.260 30.718 -10.443 1.00 85.12 231 ASN A C 1
ATOM 1781 O O . ASN A 1 231 ? 3.428 29.867 -11.325 1.00 85.12 231 ASN A O 1
ATOM 1785 N N . PRO A 1 232 ? 2.856 31.975 -10.728 1.00 89.00 232 PRO A N 1
ATOM 1786 C CA . PRO A 1 232 ? 2.524 32.425 -12.083 1.00 89.00 232 PRO A CA 1
ATOM 1787 C C . PRO A 1 232 ? 3.638 32.197 -13.111 1.00 89.00 232 PRO A C 1
ATOM 1789 O O . PRO A 1 232 ? 3.357 31.818 -14.245 1.00 89.00 232 PRO A O 1
ATOM 1792 N N . GLU A 1 233 ? 4.905 32.348 -12.717 1.00 92.38 233 GLU A N 1
ATOM 1793 C CA . GLU A 1 233 ? 6.053 32.089 -13.597 1.00 92.38 233 GLU A CA 1
ATOM 1794 C C . GLU A 1 233 ? 6.144 30.607 -13.971 1.00 92.38 233 GLU A C 1
ATOM 1796 O O . GLU A 1 233 ? 6.441 30.251 -15.110 1.00 92.38 233 GLU A O 1
ATOM 1801 N N . THR A 1 234 ? 5.840 29.722 -13.016 1.00 90.00 234 THR A N 1
ATOM 1802 C CA . THR A 1 234 ? 5.807 28.277 -13.267 1.00 90.00 234 THR A CA 1
ATOM 1803 C C . THR A 1 234 ? 4.658 27.915 -14.199 1.00 90.00 234 THR A C 1
ATOM 1805 O O . THR A 1 234 ? 4.860 27.112 -15.104 1.00 90.00 234 THR A O 1
ATOM 1808 N N . VAL A 1 235 ? 3.481 28.519 -14.020 1.00 93.50 235 VAL A N 1
ATOM 1809 C CA . VAL A 1 235 ? 2.319 28.314 -14.899 1.00 93.50 235 VAL A CA 1
ATOM 1810 C C . VAL A 1 235 ? 2.640 28.754 -16.326 1.00 93.50 235 VAL A C 1
ATOM 1812 O O . VAL A 1 235 ? 2.473 27.967 -17.255 1.00 93.50 235 VAL A O 1
ATOM 1815 N N . ALA A 1 236 ? 3.160 29.973 -16.501 1.00 95.50 236 ALA A N 1
ATOM 1816 C CA . ALA A 1 236 ? 3.521 30.506 -17.812 1.00 95.50 236 ALA A CA 1
ATOM 1817 C C . ALA A 1 236 ? 4.559 29.624 -18.518 1.00 95.50 236 ALA A C 1
ATOM 1819 O O . ALA A 1 236 ? 4.388 29.290 -19.690 1.00 95.50 236 ALA A O 1
ATOM 1820 N N . ARG A 1 237 ? 5.592 29.179 -17.788 1.00 95.56 237 ARG A N 1
ATOM 1821 C CA . ARG A 1 237 ? 6.590 28.241 -18.310 1.00 95.56 237 ARG A CA 1
ATOM 1822 C C . ARG A 1 237 ? 5.958 26.916 -18.733 1.00 95.56 237 ARG A C 1
ATOM 1824 O O . ARG A 1 237 ? 6.214 26.462 -19.836 1.00 95.56 237 ARG A O 1
ATOM 1831 N N . LEU A 1 238 ? 5.106 26.314 -17.900 1.00 95.00 238 LEU A N 1
ATOM 1832 C CA . LEU A 1 238 ? 4.459 25.041 -18.237 1.00 95.00 238 LEU A CA 1
ATOM 1833 C C . LEU A 1 238 ? 3.609 25.140 -19.507 1.00 95.00 238 LEU A C 1
ATOM 1835 O O . LEU A 1 238 ? 3.614 24.203 -20.297 1.00 95.00 238 LEU A O 1
ATOM 1839 N N . VAL A 1 239 ? 2.906 26.252 -19.725 1.00 95.88 239 VAL A N 1
ATOM 1840 C CA . VAL A 1 239 ? 2.152 26.471 -20.970 1.00 95.88 239 VAL A CA 1
ATOM 1841 C C . VAL A 1 239 ? 3.096 26.639 -22.165 1.00 95.88 239 VAL A C 1
ATOM 1843 O O . VAL A 1 239 ? 2.843 26.059 -23.217 1.00 95.88 239 VAL A O 1
ATOM 1846 N N . ALA A 1 240 ? 4.189 27.390 -22.005 1.00 96.62 240 ALA A N 1
ATOM 1847 C CA . ALA A 1 240 ? 5.175 27.616 -23.063 1.00 96.62 240 ALA A CA 1
ATOM 1848 C C . ALA A 1 240 ? 5.970 26.351 -23.445 1.00 96.62 240 ALA A C 1
ATOM 1850 O O . ALA A 1 240 ? 6.358 26.204 -24.600 1.00 96.62 240 ALA A O 1
ATOM 1851 N N . ASP A 1 241 ? 6.185 25.436 -22.496 1.00 95.50 241 ASP A N 1
ATOM 1852 C CA . ASP A 1 241 ? 6.935 24.188 -22.690 1.00 95.50 241 ASP A CA 1
ATOM 1853 C C . ASP A 1 241 ? 6.127 23.094 -23.422 1.00 95.50 241 ASP A C 1
ATOM 1855 O O . ASP A 1 241 ? 6.662 22.022 -23.726 1.00 95.50 241 ASP A O 1
ATOM 1859 N N . LEU A 1 242 ? 4.835 23.318 -23.697 1.00 96.62 242 LEU A N 1
ATOM 1860 C CA . LEU A 1 242 ? 4.043 22.408 -24.523 1.00 96.62 242 LEU A CA 1
ATOM 1861 C C . LEU A 1 242 ? 4.582 22.400 -25.956 1.00 96.62 242 LEU A C 1
ATOM 1863 O O . LEU A 1 242 ? 4.812 23.442 -26.569 1.00 96.62 242 LEU A O 1
ATOM 1867 N N . ASN A 1 243 ? 4.747 21.209 -26.527 1.00 95.62 243 ASN A N 1
ATOM 1868 C CA . ASN A 1 243 ? 5.101 21.097 -27.938 1.00 95.62 243 ASN A CA 1
ATOM 1869 C C . ASN A 1 243 ? 3.895 21.403 -28.852 1.00 95.62 243 ASN A C 1
ATOM 1871 O O . ASN A 1 243 ? 2.767 21.607 -28.405 1.00 95.62 243 ASN A O 1
ATOM 1875 N N . THR A 1 244 ? 4.111 21.353 -30.167 1.00 96.25 244 THR A N 1
ATOM 1876 C CA . THR A 1 244 ? 3.063 21.588 -31.178 1.00 96.25 244 THR A CA 1
ATOM 1877 C C . THR A 1 244 ? 1.902 20.589 -31.139 1.00 96.25 244 THR A C 1
ATOM 1879 O O . THR A 1 244 ? 0.863 20.851 -31.738 1.00 96.25 244 THR A O 1
ATOM 1882 N N . GLN A 1 245 ? 2.059 19.457 -30.448 1.00 94.69 245 GLN A N 1
ATOM 1883 C CA . GLN A 1 245 ? 1.014 18.449 -30.247 1.00 94.69 245 GLN A CA 1
ATOM 1884 C C . GLN A 1 245 ? 0.290 18.601 -28.897 1.00 94.69 245 GLN A C 1
ATOM 1886 O O . GLN A 1 245 ? -0.613 17.823 -28.605 1.00 94.69 245 GLN A O 1
ATOM 1891 N N . GLY A 1 246 ? 0.661 19.586 -28.073 1.00 93.81 246 GLY A N 1
ATOM 1892 C CA . GLY A 1 246 ? -0.026 19.892 -26.819 1.00 93.81 246 GLY A CA 1
ATOM 1893 C C . GLY A 1 246 ? 0.353 18.998 -25.636 1.00 93.81 246 GLY A C 1
ATOM 1894 O O . GLY A 1 246 ? -0.461 18.821 -24.734 1.00 93.81 246 GLY A O 1
ATOM 1895 N N . TYR A 1 247 ? 1.570 18.446 -25.600 1.00 93.38 247 TYR A N 1
ATOM 1896 C CA . TYR A 1 247 ? 2.082 17.728 -24.424 1.00 93.38 247 TYR A CA 1
ATOM 1897 C C . TYR A 1 247 ? 3.503 18.159 -24.053 1.00 93.38 247 TYR A C 1
ATOM 1899 O O . TYR A 1 247 ? 4.215 18.735 -24.873 1.00 93.38 247 TYR A O 1
ATOM 1907 N N . TRP A 1 248 ? 3.918 17.850 -22.818 1.00 92.81 248 TRP A N 1
ATOM 1908 C CA . TRP A 1 248 ? 5.293 18.034 -22.339 1.00 92.81 248 TRP A CA 1
ATOM 1909 C C . TRP A 1 248 ? 6.164 16.845 -22.749 1.00 92.81 248 TRP A C 1
ATOM 1911 O O . TRP A 1 248 ? 6.025 15.765 -22.156 1.00 92.81 248 TRP A O 1
ATOM 1921 N N . PRO A 1 249 ? 7.067 16.995 -23.736 1.00 94.75 249 PRO A N 1
ATOM 1922 C CA . PRO A 1 249 ? 7.928 15.902 -24.151 1.00 94.75 249 PRO A CA 1
ATOM 1923 C C . PRO A 1 249 ? 8.813 15.481 -22.983 1.00 94.75 249 PRO A C 1
ATOM 1925 O O . PRO A 1 249 ? 9.607 16.268 -22.476 1.00 94.75 249 PRO A O 1
ATOM 1928 N N . THR A 1 250 ? 8.685 14.227 -22.562 1.00 90.12 250 THR A N 1
ATOM 1929 C CA . THR A 1 250 ? 9.439 13.677 -21.433 1.00 90.12 250 THR A CA 1
ATOM 1930 C C . THR A 1 250 ? 10.199 12.429 -21.878 1.00 90.12 250 THR A C 1
ATOM 1932 O O . THR A 1 250 ? 9.593 11.570 -22.525 1.00 90.12 250 THR A O 1
ATOM 1935 N N . PRO A 1 251 ? 11.492 12.282 -21.536 1.00 89.75 251 PRO A N 1
ATOM 1936 C CA . PRO A 1 251 ? 12.212 11.031 -21.750 1.00 89.75 251 PRO A CA 1
ATOM 1937 C C . PRO A 1 251 ? 11.546 9.883 -20.977 1.00 89.75 251 PRO A C 1
ATOM 1939 O O . PRO A 1 251 ? 11.410 9.943 -19.753 1.00 89.75 251 PRO A O 1
ATOM 1942 N N . LEU A 1 252 ? 11.122 8.835 -21.680 1.00 87.31 252 LEU A N 1
ATOM 1943 C CA . LEU A 1 252 ? 10.557 7.630 -21.077 1.00 87.31 252 LEU A CA 1
ATOM 1944 C C . LEU A 1 252 ? 11.697 6.715 -20.623 1.00 87.31 252 LEU A C 1
ATOM 1946 O O . LEU A 1 252 ? 12.379 6.100 -21.438 1.00 87.31 252 LEU A O 1
ATOM 1950 N N . VAL A 1 253 ? 11.912 6.652 -19.310 1.00 85.75 253 VAL A N 1
ATOM 1951 C CA . VAL A 1 253 ? 13.050 5.946 -18.686 1.00 85.75 253 VAL A CA 1
ATOM 1952 C C . VAL A 1 253 ? 12.825 4.445 -18.489 1.00 85.75 253 VAL A C 1
ATOM 1954 O O . VAL A 1 253 ? 13.717 3.749 -18.012 1.00 85.75 253 VAL A O 1
ATOM 1957 N N . ALA A 1 254 ? 11.647 3.941 -18.854 1.00 87.62 254 ALA A N 1
ATOM 1958 C CA . ALA A 1 254 ? 11.315 2.525 -18.821 1.00 87.62 254 ALA A CA 1
ATOM 1959 C C . ALA A 1 254 ? 10.778 2.072 -20.182 1.00 87.62 254 ALA A C 1
ATOM 1961 O O . ALA A 1 254 ? 10.070 2.822 -20.857 1.00 87.62 254 ALA A O 1
ATOM 1962 N N . ALA A 1 255 ? 11.109 0.843 -20.562 1.00 90.62 255 ALA A N 1
ATOM 1963 C CA . ALA A 1 255 ? 10.661 0.194 -21.787 1.00 90.62 255 ALA A CA 1
ATOM 1964 C C . ALA A 1 255 ? 10.236 -1.253 -21.500 1.00 90.62 255 ALA A C 1
ATOM 1966 O O . ALA A 1 255 ? 10.460 -1.776 -20.408 1.00 90.62 255 ALA A O 1
ATOM 1967 N N . SER A 1 256 ? 9.640 -1.899 -22.497 1.00 92.94 256 SER A N 1
ATOM 1968 C CA . SER A 1 256 ? 9.321 -3.327 -22.486 1.00 92.94 256 SER A CA 1
ATOM 1969 C C . SER A 1 256 ? 9.716 -3.934 -23.825 1.00 92.94 256 SER A C 1
ATOM 1971 O O . SER A 1 256 ? 9.690 -3.248 -24.852 1.00 92.94 256 SER A O 1
ATOM 1973 N N . HIS A 1 257 ? 10.065 -5.219 -23.834 1.00 95.06 257 HIS A N 1
ATOM 1974 C CA . HIS A 1 257 ? 10.258 -5.937 -25.088 1.00 95.06 257 HIS A CA 1
ATOM 1975 C C . HIS A 1 257 ? 8.923 -6.017 -25.850 1.00 95.06 257 HIS A C 1
ATOM 1977 O O . HIS A 1 257 ? 7.890 -6.289 -25.230 1.00 95.06 257 HIS A O 1
ATOM 1983 N N . PRO A 1 258 ? 8.903 -5.778 -27.177 1.00 94.75 258 PRO A N 1
ATOM 1984 C CA . PRO A 1 258 ? 7.718 -6.037 -27.981 1.00 94.75 258 PRO A CA 1
ATOM 1985 C C . PRO A 1 258 ? 7.301 -7.502 -27.856 1.00 94.75 258 PRO A C 1
ATOM 1987 O O . PRO A 1 258 ? 8.134 -8.407 -27.956 1.00 94.75 258 PRO A O 1
ATOM 1990 N N . TYR A 1 259 ? 6.004 -7.740 -27.666 1.00 95.19 259 TYR A N 1
ATOM 1991 C CA . TYR A 1 259 ? 5.490 -9.102 -27.614 1.00 95.19 259 TYR A CA 1
ATOM 1992 C C . TYR A 1 259 ? 5.781 -9.824 -28.934 1.00 95.19 259 TYR A C 1
ATOM 1994 O O . TYR A 1 259 ? 5.329 -9.397 -29.995 1.00 95.19 259 TYR A O 1
ATOM 2002 N N . SER A 1 260 ? 6.534 -10.920 -28.850 1.00 94.25 260 SER A N 1
ATOM 2003 C CA . SER A 1 260 ? 7.007 -11.683 -30.014 1.00 94.25 260 SER A CA 1
ATOM 2004 C C . SER A 1 260 ? 6.409 -13.093 -30.087 1.00 94.25 260 SER A C 1
ATOM 2006 O O . SER A 1 260 ? 6.843 -13.909 -30.894 1.00 94.25 260 SER A O 1
ATOM 2008 N N . GLY A 1 261 ? 5.400 -13.385 -29.258 1.00 94.31 261 GLY A N 1
ATOM 2009 C CA . GLY A 1 261 ? 4.843 -14.726 -29.066 1.00 94.31 261 GLY A CA 1
ATOM 2010 C C . GLY A 1 261 ? 5.271 -15.361 -27.735 1.00 94.31 261 GLY A C 1
ATOM 2011 O O . GLY A 1 261 ? 5.922 -14.709 -26.916 1.00 94.31 261 GLY A O 1
ATOM 2012 N N . PRO A 1 262 ? 4.878 -16.620 -27.475 1.00 92.56 262 PRO A N 1
ATOM 2013 C CA . PRO A 1 262 ? 5.318 -17.351 -26.291 1.00 92.56 262 PRO A CA 1
ATOM 2014 C C . PRO A 1 262 ? 6.825 -17.641 -26.348 1.00 92.56 262 PRO A C 1
ATOM 2016 O O . PRO A 1 262 ? 7.354 -18.015 -27.393 1.00 92.56 262 PRO A O 1
ATOM 2019 N N . GLY A 1 263 ? 7.502 -17.495 -25.207 1.00 92.44 263 GLY A N 1
ATOM 2020 C CA . GLY A 1 263 ? 8.927 -17.803 -25.078 1.00 92.44 263 GLY A CA 1
ATOM 2021 C C . GLY A 1 263 ? 9.245 -19.307 -25.138 1.00 92.44 263 GLY A C 1
ATOM 2022 O O . GLY A 1 263 ? 8.355 -20.146 -24.970 1.00 92.44 263 GLY A O 1
ATOM 2023 N N . PRO A 1 264 ? 10.519 -19.678 -25.357 1.00 94.38 264 PRO A N 1
ATOM 2024 C CA . PRO A 1 264 ? 10.949 -21.071 -25.381 1.00 94.38 264 PRO A CA 1
ATOM 2025 C C . PRO A 1 264 ? 10.914 -21.710 -23.984 1.00 94.38 264 PRO A C 1
ATOM 2027 O O . PRO A 1 264 ? 11.185 -21.065 -22.968 1.00 94.38 264 PRO A O 1
ATOM 2030 N N . ALA A 1 265 ? 10.649 -23.020 -23.944 1.00 95.56 265 ALA A N 1
ATOM 2031 C CA . ALA A 1 265 ? 10.669 -23.811 -22.709 1.00 95.56 265 ALA A CA 1
ATOM 2032 C C . ALA A 1 265 ? 12.079 -23.963 -22.111 1.00 95.56 265 ALA A C 1
ATOM 2034 O O . ALA A 1 265 ? 12.228 -24.147 -20.905 1.00 95.56 265 ALA A O 1
ATOM 2035 N N . THR A 1 266 ? 13.120 -23.886 -22.940 1.00 96.06 266 THR A N 1
ATOM 2036 C CA . THR A 1 266 ? 14.512 -23.885 -22.482 1.00 96.06 266 THR A CA 1
ATOM 2037 C C . THR A 1 266 ? 14.901 -22.475 -22.031 1.00 96.06 266 THR A C 1
ATOM 2039 O O . THR A 1 266 ? 14.776 -21.550 -22.837 1.00 96.06 266 THR A O 1
ATOM 2042 N N . PRO A 1 267 ? 15.393 -22.290 -20.790 1.00 95.31 267 PRO A N 1
ATOM 2043 C CA . PRO A 1 267 ? 15.893 -20.999 -20.334 1.00 95.31 267 PRO A CA 1
ATOM 2044 C C . PRO A 1 267 ? 17.037 -20.481 -21.203 1.00 95.31 267 PRO A C 1
ATOM 2046 O O . PRO A 1 267 ? 17.967 -21.222 -21.533 1.00 95.31 267 PRO A O 1
ATOM 2049 N N . THR A 1 268 ? 16.994 -19.191 -21.523 1.00 96.50 268 THR A N 1
ATOM 2050 C CA . THR A 1 268 ? 18.129 -18.493 -22.131 1.00 96.50 268 THR A CA 1
ATOM 2051 C C . THR A 1 268 ? 19.309 -18.518 -21.149 1.00 96.50 268 THR A C 1
ATOM 2053 O O . THR A 1 268 ? 19.103 -18.227 -19.968 1.00 96.50 268 THR A O 1
ATOM 2056 N N . PRO A 1 269 ? 20.540 -18.863 -21.581 1.00 95.94 269 PRO A N 1
ATOM 2057 C CA . PRO A 1 269 ? 21.706 -18.834 -20.703 1.00 95.94 269 PRO A CA 1
ATOM 2058 C C . PRO A 1 269 ? 21.946 -17.442 -20.108 1.00 95.94 269 PRO A C 1
ATOM 2060 O O . PRO A 1 269 ? 22.002 -16.452 -20.834 1.00 95.94 269 PRO A O 1
ATOM 2063 N N . GLY A 1 270 ? 22.126 -17.376 -18.790 1.00 93.62 270 GLY A N 1
ATOM 2064 C CA . GLY A 1 270 ? 22.354 -16.132 -18.059 1.00 93.62 270 GLY A CA 1
ATOM 2065 C C . GLY A 1 270 ? 21.758 -16.176 -16.656 1.00 93.62 270 GLY A C 1
ATOM 2066 O O . GLY A 1 270 ? 20.932 -17.036 -16.348 1.00 93.62 270 GLY A O 1
ATOM 2067 N N . ASP A 1 271 ? 22.187 -15.247 -15.801 1.00 93.50 271 ASP A N 1
ATOM 2068 C CA . ASP A 1 271 ? 21.572 -15.037 -14.490 1.00 93.50 271 ASP A CA 1
ATOM 2069 C C . ASP A 1 271 ? 20.602 -13.852 -14.550 1.00 93.50 271 ASP A C 1
ATOM 2071 O O . ASP A 1 271 ? 21.007 -12.693 -14.624 1.00 93.50 271 ASP A O 1
ATOM 2075 N N . TYR A 1 272 ? 19.308 -14.165 -14.514 1.00 94.25 272 TYR A N 1
ATOM 2076 C CA . TYR A 1 272 ? 18.227 -13.181 -14.490 1.00 94.25 272 TYR A CA 1
ATOM 2077 C C . TYR A 1 272 ? 17.673 -12.959 -13.077 1.00 94.25 272 TYR A C 1
ATOM 2079 O O . TYR A 1 272 ? 16.728 -12.190 -12.913 1.00 94.25 272 TYR A O 1
ATOM 2087 N N . SER A 1 273 ? 18.209 -13.607 -12.037 1.00 91.88 273 SER A N 1
ATOM 2088 C CA . SER A 1 273 ? 17.621 -13.604 -10.684 1.00 91.88 273 SER A CA 1
ATOM 2089 C C . SER A 1 273 ? 17.475 -12.205 -10.073 1.00 91.88 273 SER A C 1
ATOM 2091 O O . SER A 1 273 ? 16.510 -11.944 -9.355 1.00 91.88 273 SER A O 1
ATOM 2093 N N . GLN A 1 274 ? 18.370 -11.282 -10.433 1.00 92.88 274 GLN A N 1
ATOM 2094 C CA . GLN A 1 274 ? 18.395 -9.903 -9.934 1.00 92.88 274 GLN A CA 1
ATOM 2095 C C . GLN A 1 274 ? 18.150 -8.838 -11.013 1.00 92.88 274 GLN A C 1
ATOM 2097 O O . GLN A 1 274 ? 18.441 -7.661 -10.799 1.00 92.88 274 GLN A O 1
ATOM 2102 N N . THR A 1 275 ? 17.627 -9.211 -12.179 1.00 93.38 275 THR A N 1
ATOM 2103 C CA . THR A 1 275 ? 17.285 -8.240 -13.228 1.00 93.38 275 THR A CA 1
ATOM 2104 C C . THR A 1 275 ? 15.810 -7.815 -13.135 1.00 93.38 275 THR A C 1
ATOM 2106 O O . THR A 1 275 ? 14.977 -8.496 -12.533 1.00 93.38 275 THR A O 1
ATOM 2109 N N . HIS A 1 276 ? 15.465 -6.653 -13.702 1.00 89.00 276 HIS A N 1
ATOM 2110 C CA . HIS A 1 276 ? 14.067 -6.188 -13.763 1.00 89.00 276 HIS A CA 1
ATOM 2111 C C . HIS A 1 276 ? 13.250 -6.968 -14.803 1.00 89.00 276 HIS A C 1
ATOM 2113 O O . HIS A 1 276 ? 12.076 -7.240 -14.585 1.00 89.00 276 HIS A O 1
ATOM 2119 N N . VAL A 1 277 ? 13.906 -7.387 -15.886 1.00 93.81 277 VAL A N 1
ATOM 2120 C CA . VAL A 1 277 ? 13.346 -8.160 -17.000 1.00 93.81 277 VAL A CA 1
ATOM 2121 C C . VAL A 1 277 ? 14.214 -9.386 -17.261 1.00 93.81 277 VAL A C 1
ATOM 2123 O O . VAL A 1 277 ? 15.394 -9.409 -16.902 1.00 93.81 277 VAL A O 1
ATOM 2126 N N . GLY A 1 278 ? 13.603 -10.441 -17.768 1.00 94.88 278 GLY A N 1
ATOM 2127 C CA . GLY A 1 278 ? 14.242 -11.653 -18.242 1.00 94.88 278 GLY A CA 1
ATOM 2128 C C . GLY A 1 278 ? 14.914 -11.493 -19.610 1.00 94.88 278 GLY A C 1
ATOM 2129 O O . GLY A 1 278 ? 15.597 -10.506 -19.873 1.00 94.88 278 GLY A O 1
ATOM 2130 N N . ASP A 1 279 ? 14.759 -12.500 -20.463 1.00 95.69 279 ASP A N 1
ATOM 2131 C CA . ASP A 1 279 ? 15.233 -12.500 -21.845 1.00 95.69 279 ASP A CA 1
ATOM 2132 C C . ASP A 1 279 ? 14.293 -11.728 -22.790 1.00 95.69 279 ASP A C 1
ATOM 2134 O O . ASP A 1 279 ? 13.309 -11.125 -22.367 1.00 95.69 279 ASP A O 1
ATOM 2138 N N . ALA A 1 280 ? 14.587 -11.758 -24.094 1.00 95.38 280 ALA A N 1
ATOM 2139 C CA . ALA A 1 280 ? 13.839 -11.025 -25.117 1.00 95.38 280 ALA A CA 1
ATOM 2140 C C . ALA A 1 280 ? 12.340 -11.394 -25.217 1.00 95.38 280 ALA A C 1
ATOM 2142 O O . ALA A 1 280 ? 11.591 -10.685 -25.887 1.00 95.38 280 ALA A O 1
ATOM 2143 N N . TRP A 1 281 ? 11.901 -12.482 -24.572 1.00 95.69 281 TRP A N 1
ATOM 2144 C CA . TRP A 1 281 ? 10.502 -12.916 -24.516 1.00 95.69 281 TRP A CA 1
ATOM 2145 C C . TRP A 1 281 ? 9.774 -12.430 -23.256 1.00 95.69 281 TRP A C 1
ATOM 2147 O O . TRP A 1 281 ? 8.558 -12.597 -23.150 1.00 95.69 281 TRP A O 1
ATOM 2157 N N . ASP A 1 282 ? 10.489 -11.847 -22.291 1.00 94.44 282 ASP A N 1
ATOM 2158 C CA . ASP A 1 282 ? 9.905 -11.249 -21.094 1.00 94.44 282 ASP A CA 1
ATOM 2159 C C . ASP A 1 282 ? 9.480 -9.800 -21.368 1.00 94.44 282 ASP A C 1
ATOM 2161 O O . ASP A 1 282 ? 10.292 -8.898 -21.549 1.00 94.44 282 ASP A O 1
ATOM 2165 N N . THR A 1 283 ? 8.175 -9.551 -21.373 1.00 94.44 283 THR A N 1
ATOM 2166 C CA . THR A 1 283 ? 7.618 -8.217 -21.626 1.00 94.44 283 THR A CA 1
ATOM 2167 C C . THR A 1 283 ? 7.504 -7.360 -20.362 1.00 94.44 283 THR A C 1
ATOM 2169 O O . THR A 1 283 ? 6.835 -6.326 -20.387 1.00 94.44 283 THR A O 1
ATOM 2172 N N . SER A 1 284 ? 8.110 -7.772 -19.243 1.00 91.12 284 SER A N 1
ATOM 2173 C CA . SER A 1 284 ? 8.143 -6.973 -18.015 1.00 91.12 284 SER A CA 1
ATOM 2174 C C . SER A 1 284 ? 8.782 -5.603 -18.274 1.00 91.12 284 SER A C 1
ATOM 2176 O O . SER A 1 284 ? 9.733 -5.505 -19.050 1.00 91.12 284 SER A O 1
ATOM 2178 N N . PRO A 1 285 ? 8.285 -4.521 -17.652 1.00 89.69 285 PRO A N 1
ATOM 2179 C CA . PRO A 1 285 ? 8.900 -3.208 -17.780 1.00 89.69 285 PRO A CA 1
ATOM 2180 C C . PRO A 1 285 ? 10.275 -3.174 -17.101 1.00 89.69 285 PRO A C 1
ATOM 2182 O O . PRO A 1 285 ? 10.460 -3.720 -16.012 1.00 89.69 285 PRO A O 1
ATOM 2185 N N . TYR A 1 286 ? 11.236 -2.493 -17.723 1.00 88.75 286 TYR A N 1
ATOM 2186 C CA . TYR A 1 286 ? 12.595 -2.339 -17.203 1.00 88.75 286 TYR A CA 1
ATOM 2187 C C . TYR A 1 286 ? 13.185 -0.953 -17.505 1.00 88.75 286 TYR A C 1
ATOM 2189 O O . TYR A 1 286 ? 12.799 -0.329 -18.498 1.00 88.75 286 TYR A O 1
ATOM 2197 N N . PRO A 1 287 ? 14.133 -0.459 -16.682 1.00 88.81 287 PRO A N 1
ATOM 2198 C CA . PRO A 1 287 ? 14.863 0.773 -16.975 1.00 88.81 287 PRO A CA 1
ATOM 2199 C C . PRO A 1 287 ? 15.643 0.678 -18.293 1.00 88.81 287 PRO A C 1
ATOM 2201 O O . PRO A 1 287 ? 16.358 -0.299 -18.508 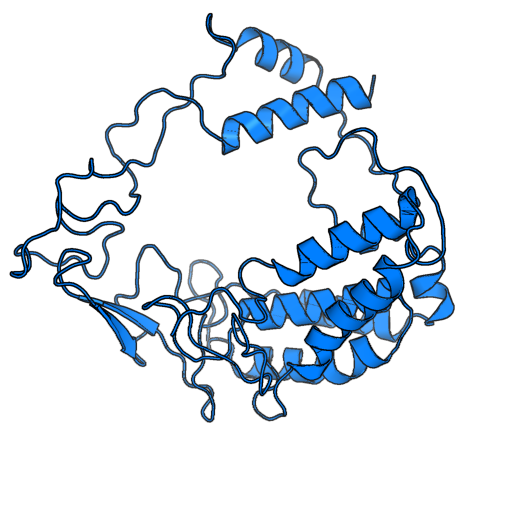1.00 88.81 287 PRO A O 1
ATOM 2204 N N . THR A 1 288 ? 15.547 1.689 -19.159 1.00 89.62 288 THR A N 1
ATOM 2205 C CA . THR A 1 288 ? 16.261 1.725 -20.449 1.00 89.62 288 THR A CA 1
ATOM 2206 C C . THR A 1 288 ? 17.380 2.767 -20.464 1.00 89.62 288 THR A C 1
ATOM 2208 O O . THR A 1 288 ? 17.249 3.852 -19.904 1.00 89.62 288 THR A O 1
ATOM 2211 N N . ASP A 1 289 ? 18.477 2.442 -21.147 1.00 92.12 289 ASP A N 1
ATOM 2212 C CA . ASP A 1 289 ? 19.584 3.345 -21.482 1.00 92.12 289 ASP A CA 1
ATOM 2213 C C . ASP A 1 289 ? 19.309 4.191 -22.740 1.00 92.12 289 ASP A C 1
ATOM 2215 O O . ASP A 1 289 ? 20.056 5.121 -23.044 1.00 92.12 289 ASP A O 1
ATOM 2219 N N . LYS A 1 290 ? 18.226 3.888 -23.468 1.00 93.88 290 LYS A N 1
ATOM 2220 C CA . LYS A 1 290 ? 17.815 4.546 -24.716 1.00 93.88 290 LYS A CA 1
ATOM 2221 C C . LYS A 1 290 ? 16.410 5.136 -24.572 1.00 93.88 290 LYS A C 1
ATOM 2223 O O . LYS A 1 290 ? 15.480 4.670 -25.235 1.00 93.88 290 LYS A O 1
ATOM 2228 N N . PRO A 1 291 ? 16.223 6.137 -23.696 1.00 90.75 291 PRO A N 1
ATOM 2229 C CA . PRO A 1 291 ? 14.916 6.733 -23.490 1.00 90.75 291 PRO A CA 1
ATOM 2230 C C . PRO A 1 291 ? 14.407 7.374 -24.784 1.00 90.75 291 PRO A C 1
ATOM 2232 O O . PRO A 1 291 ? 15.145 8.053 -25.498 1.00 90.75 291 PRO A O 1
ATOM 2235 N N . VAL A 1 292 ? 13.121 7.184 -25.062 1.00 93.06 292 VAL A N 1
ATOM 2236 C CA . VAL A 1 292 ? 12.423 7.853 -26.168 1.00 93.06 292 VAL A CA 1
ATOM 2237 C C . VAL A 1 292 ? 11.581 8.999 -25.623 1.00 93.06 292 VAL A C 1
ATOM 2239 O O . VAL A 1 292 ? 11.073 8.925 -24.506 1.00 93.06 292 VAL A O 1
ATOM 2242 N N . MET A 1 293 ? 11.425 10.072 -26.395 1.00 93.56 293 MET A N 1
ATOM 2243 C CA . MET A 1 293 ? 10.564 11.185 -25.995 1.00 93.56 293 MET A CA 1
ATOM 2244 C C . MET A 1 293 ? 9.095 10.793 -26.142 1.00 93.56 293 MET A C 1
ATOM 2246 O O . MET A 1 293 ? 8.669 10.364 -27.211 1.00 93.56 293 MET A O 1
ATOM 2250 N N . GLY A 1 294 ? 8.309 10.980 -25.085 1.00 91.62 294 GLY A N 1
ATOM 2251 C CA . GLY A 1 294 ? 6.881 10.680 -25.090 1.00 91.62 294 GLY A CA 1
ATOM 2252 C C . GLY A 1 294 ? 6.120 11.427 -24.001 1.00 91.62 294 GLY A C 1
ATOM 2253 O O . GLY A 1 294 ? 6.572 12.460 -23.503 1.00 91.62 294 GLY A O 1
ATOM 2254 N N . ILE A 1 295 ? 4.954 10.893 -23.643 1.00 90.00 295 ILE A N 1
ATOM 2255 C CA . ILE A 1 295 ? 4.112 11.412 -22.563 1.00 90.00 295 ILE A CA 1
ATOM 2256 C C . ILE A 1 295 ? 4.392 10.579 -21.313 1.00 90.00 295 ILE A C 1
ATOM 2258 O O . ILE A 1 295 ? 4.009 9.415 -21.234 1.00 90.00 295 ILE A O 1
ATOM 2262 N N . SER A 1 296 ? 5.063 11.171 -20.326 1.00 84.94 296 SER A N 1
ATOM 2263 C CA . SER A 1 296 ? 5.189 10.554 -19.004 1.00 84.94 296 SER A CA 1
ATOM 2264 C C . SER A 1 296 ? 3.942 10.856 -18.185 1.00 84.94 296 SER A C 1
ATOM 2266 O O . SER A 1 296 ? 3.657 12.022 -17.915 1.00 84.94 296 SER A O 1
ATOM 2268 N N . THR A 1 297 ? 3.229 9.822 -17.732 1.00 82.56 297 THR A N 1
ATOM 2269 C CA . THR A 1 297 ? 2.050 9.978 -16.865 1.00 82.56 297 THR A CA 1
ATOM 2270 C C . THR A 1 297 ? 2.379 10.767 -15.598 1.00 82.56 297 THR A C 1
ATOM 2272 O O . THR A 1 297 ? 1.617 11.642 -15.205 1.00 82.56 297 THR A O 1
ATOM 2275 N N . SER A 1 298 ? 3.546 10.527 -14.991 1.00 76.38 298 SER A N 1
ATOM 2276 C CA . SER A 1 298 ? 3.978 11.253 -13.790 1.00 76.38 298 SER A CA 1
ATOM 2277 C C . SER A 1 298 ? 4.218 12.740 -14.069 1.00 76.38 298 SER A C 1
ATOM 2279 O O . SER A 1 298 ? 3.709 13.591 -13.339 1.00 76.38 298 SER A O 1
ATOM 2281 N N . ALA A 1 299 ? 4.942 13.069 -15.146 1.00 80.88 299 ALA A N 1
ATOM 2282 C CA . ALA A 1 299 ? 5.193 14.461 -15.520 1.00 80.88 299 ALA A CA 1
ATOM 2283 C C . ALA A 1 299 ? 3.894 15.179 -15.909 1.00 80.88 299 ALA A C 1
ATOM 2285 O O . ALA A 1 299 ? 3.666 16.314 -15.497 1.00 80.88 299 ALA A O 1
ATOM 2286 N N . PHE A 1 300 ? 3.020 14.490 -16.646 1.00 86.06 300 PHE A N 1
ATOM 2287 C CA . PHE A 1 300 ? 1.719 15.005 -17.047 1.00 86.06 300 PHE A CA 1
ATOM 2288 C C . PHE A 1 300 ? 0.847 15.324 -15.832 1.00 86.06 300 PHE A C 1
ATOM 2290 O O . PHE A 1 300 ? 0.402 16.459 -15.693 1.00 86.06 300 PHE A O 1
ATOM 2297 N N . ILE A 1 301 ? 0.662 14.364 -14.918 1.00 82.69 301 ILE A N 1
ATOM 2298 C CA . ILE A 1 301 ? -0.115 14.556 -13.686 1.00 82.69 301 ILE A CA 1
ATOM 2299 C C . ILE A 1 301 ? 0.471 15.712 -12.873 1.00 82.69 301 ILE A C 1
ATOM 2301 O O . ILE A 1 301 ? -0.261 16.623 -12.490 1.00 82.69 301 ILE A O 1
ATOM 2305 N N . LYS A 1 302 ? 1.796 15.740 -12.670 1.00 82.00 302 LYS A N 1
ATOM 2306 C CA . LYS A 1 302 ? 2.485 16.815 -11.941 1.00 82.00 302 LYS A CA 1
ATOM 2307 C C . LYS A 1 302 ? 2.190 18.195 -12.536 1.00 82.00 302 LYS A C 1
ATOM 2309 O O . LYS A 1 302 ? 1.777 19.093 -11.805 1.00 82.00 302 LYS A O 1
ATOM 2314 N N . ASN A 1 303 ? 2.388 18.358 -13.842 1.00 87.25 303 ASN A N 1
ATOM 2315 C CA . ASN A 1 303 ? 2.208 19.637 -14.524 1.00 87.25 303 ASN A CA 1
ATOM 2316 C C . ASN A 1 303 ? 0.733 20.053 -14.546 1.00 87.25 303 ASN A C 1
ATOM 2318 O O . ASN A 1 303 ? 0.417 21.197 -14.222 1.00 87.25 303 ASN A O 1
ATOM 2322 N N . MET A 1 304 ? -0.175 19.115 -14.833 1.00 87.94 304 MET A N 1
ATOM 2323 C CA . MET A 1 304 ? -1.614 19.366 -14.794 1.00 87.94 304 MET A CA 1
ATOM 2324 C C . MET A 1 304 ? -2.081 19.810 -13.414 1.00 87.94 304 MET A C 1
ATOM 2326 O O . MET A 1 304 ? -2.869 20.743 -13.335 1.00 87.94 304 MET A O 1
ATOM 2330 N N . GLY A 1 305 ? -1.579 19.226 -12.325 1.00 84.25 305 GLY A N 1
ATOM 2331 C CA . GLY A 1 305 ? -1.977 19.682 -10.993 1.00 84.25 305 GLY A CA 1
ATOM 2332 C C . GLY A 1 305 ? -1.524 21.104 -10.672 1.00 84.25 305 GLY A C 1
ATOM 2333 O O . GLY A 1 305 ? -2.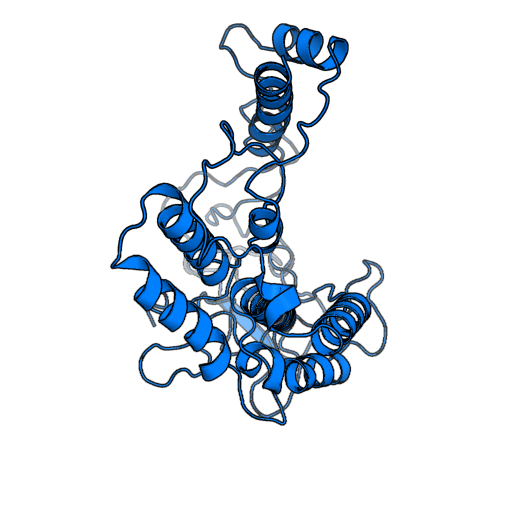267 21.826 -10.014 1.00 84.25 305 GLY A O 1
ATOM 2334 N N . VAL A 1 306 ? -0.372 21.555 -11.186 1.00 85.38 306 VAL A N 1
ATOM 2335 C CA . VAL A 1 306 ? 0.035 22.969 -11.071 1.00 85.38 306 VAL A CA 1
ATOM 2336 C C . VAL A 1 306 ? -0.935 23.876 -11.831 1.00 85.38 306 VAL A C 1
ATOM 2338 O O . VAL A 1 306 ? -1.365 24.893 -11.292 1.00 85.38 306 VAL A O 1
ATOM 2341 N N . LEU A 1 307 ? -1.306 23.504 -13.060 1.00 89.06 307 LEU A N 1
ATOM 2342 C CA . LEU A 1 307 ? -2.243 24.282 -13.876 1.00 89.06 307 LEU A CA 1
ATOM 2343 C C . LEU A 1 307 ? -3.654 24.308 -13.274 1.00 89.06 307 LEU A C 1
ATOM 2345 O O . LEU A 1 307 ? -4.272 25.365 -13.218 1.00 89.06 307 LEU A O 1
ATOM 2349 N N . ILE A 1 308 ? -4.145 23.172 -12.776 1.00 86.75 308 ILE A N 1
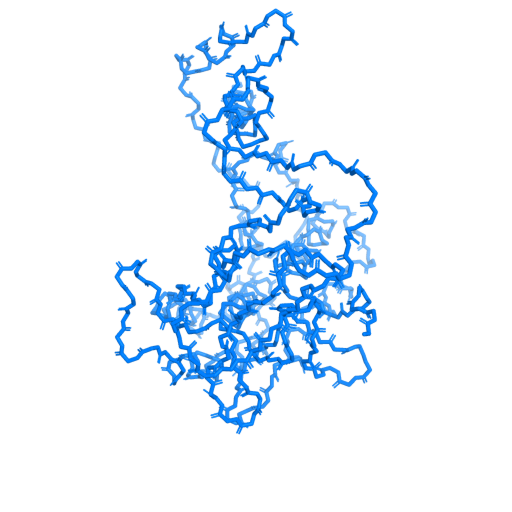ATOM 2350 C CA . ILE A 1 308 ? -5.440 23.080 -12.094 1.00 86.75 308 ILE A CA 1
ATOM 2351 C C . ILE A 1 308 ? -5.437 23.961 -10.844 1.00 86.75 308 ILE A C 1
ATOM 2353 O O . ILE A 1 308 ? -6.371 24.730 -10.653 1.00 86.75 308 ILE A O 1
ATOM 2357 N N . SER A 1 309 ? -4.365 23.925 -10.047 1.00 81.56 309 SER A N 1
ATOM 2358 C CA . SER A 1 309 ? -4.238 24.779 -8.856 1.00 81.56 309 SER A CA 1
ATOM 2359 C C . SER A 1 309 ? -4.275 26.272 -9.202 1.00 81.56 309 SER A C 1
ATOM 2361 O O . SER A 1 309 ? -4.818 27.071 -8.444 1.00 81.56 309 SER A O 1
ATOM 2363 N N . ALA A 1 310 ? -3.735 26.660 -10.363 1.00 85.06 310 ALA A N 1
ATOM 2364 C CA . ALA A 1 310 ? -3.793 28.038 -10.846 1.00 85.06 310 ALA A CA 1
ATOM 2365 C C . ALA A 1 310 ? -5.212 28.476 -11.247 1.00 85.06 310 ALA A C 1
ATOM 2367 O O . ALA A 1 310 ? -5.553 29.639 -11.066 1.00 85.06 310 ALA A O 1
ATOM 2368 N N . VAL A 1 311 ? -6.025 27.558 -11.781 1.00 85.12 311 VAL A N 1
ATOM 2369 C CA . VAL A 1 311 ? -7.428 27.815 -12.156 1.00 85.12 311 VAL A CA 1
ATOM 2370 C C . VAL A 1 311 ? -8.366 27.747 -10.949 1.00 85.12 311 VAL A C 1
ATOM 2372 O O . VAL A 1 311 ? -9.401 28.398 -10.953 1.00 85.12 311 VAL A O 1
ATOM 2375 N N . ASP A 1 312 ? -8.038 26.949 -9.933 1.00 78.12 312 ASP A N 1
ATOM 2376 C CA . ASP A 1 312 ? -8.852 26.814 -8.719 1.00 78.12 312 ASP A CA 1
ATOM 2377 C C . ASP A 1 312 ? -8.634 27.971 -7.730 1.00 78.12 312 ASP A C 1
ATOM 2379 O O . ASP A 1 312 ? -9.558 28.388 -7.039 1.00 78.12 312 ASP A O 1
ATOM 2383 N N . GLY A 1 313 ? -7.405 28.499 -7.663 1.00 66.12 313 GLY A N 1
ATOM 2384 C CA . GLY A 1 313 ? -7.040 29.622 -6.795 1.00 66.12 313 GLY A CA 1
ATOM 2385 C C . GLY A 1 313 ? -7.206 31.019 -7.409 1.00 66.12 313 GLY A C 1
ATOM 2386 O O . GLY A 1 313 ? -6.877 31.995 -6.731 1.00 66.12 313 GLY A O 1
ATOM 2387 N N . GLY A 1 314 ? -7.644 31.115 -8.670 1.00 47.94 314 GLY A N 1
ATOM 2388 C CA . GLY A 1 314 ? -7.923 32.364 -9.393 1.00 47.94 314 GLY A CA 1
ATOM 2389 C C . GLY A 1 314 ? -9.414 32.573 -9.608 1.00 47.94 314 GLY A C 1
ATOM 2390 O O . GLY A 1 314 ? -9.850 33.737 -9.483 1.00 47.94 314 GLY A O 1
#

Radius of gyration: 22.77 Å; chains: 1; bounding box: 51×56×56 Å

pLDDT: mean 91.09, std 11.49, range [44.56, 98.94]

Secondary structure (DSSP, 8-state):
---TTSEE-GGGHHHHHHHHHHHHHHHH--TTHHHHHHHHHHHHHHHSPPTTS----SEE-TTT--EE--STTS-S-EEHHHHHHHHHHHHHHHHHH--THHHHTHHHHHHHHHHTS-SS--TTS--EESEE-TTT--EEEEEEESSSTTT-EEEEES--SS--SSS-SEE---HHHHHHHHHHHHHS-HHHHTTT-TTT---PPPS---SS---GGGGGG-S-PPP----HHHHHHHHHT--TTSS--EEEEEE-PPP-SSPPSSPPSS--TT-SS-STT----EEEEEEEEE--HHHHHHHHHHHHHHHH--